Protein AF-A0A7X9ANL0-F1 (afdb_monomer)

pLDDT: mean 94.86, std 3.87, range [72.19, 98.62]

Nearest PDB structures (foldseek):
  5b19-assembly1_A  TM=3.655E-01  e=1.386E-04  Picrophilus oshimae DSM 9789
  2oho-assembly1_A  TM=3.876E-01  e=9.983E-04  Streptococcus pyogenes M1 GAS
  3hfq-assembly2_B  TM=6.663E-01  e=4.334E+00  Lactiplantibacillus plantarum

Foldseek 3Di:
DAQEEEEAEQLCLLFPLQLVVQLQVLCQVQDPRGYHYDYYHLLQVCVLVVVVVSSVVSLVVVLVVCVVVVNHAYEYLALLSQVSCVVRGPHYHYSLLVCVVRPFPQAADLFEEEEQEAQSCLVPVVSVVSLVVLCVSNNYNYDYFPQDRNRGFHLLQHSCSCPVPVVVSLVSNCVNVVGDLGAYEYSHSSNQQSNLQVPGFYDHSSCRRRNDRPRRDHGDFPQSSVVSNVVSVQVCCCPPVVDHDDDDPFAAEDEDPVQVVVCSVQVNYVVLVRVFVVVCVVVVPWDADVVVRWTWTWDDDPQKIKIWTWHDDPSHIYTDDMHMDRDDDD

Radius of gyration: 21.67 Å; Cα contacts (8 Å, |Δi|>4): 583; chains: 1; bounding box: 55×47×57 Å

Solvent-accessible surface area (backbone atoms only — not comparable to full-atom values): 17802 Å² total; per-residue (Å²): 120,33,48,28,27,42,32,54,36,50,56,39,30,24,67,40,33,70,34,48,53,48,50,50,53,49,49,48,76,60,42,86,60,41,60,41,79,51,83,45,74,68,29,60,68,34,53,55,72,66,39,56,67,62,22,50,53,42,44,51,50,55,38,52,53,39,52,72,49,63,61,36,42,32,34,23,58,30,42,52,46,45,62,46,43,55,78,58,47,94,50,71,44,52,45,49,56,51,37,68,75,62,51,72,75,99,52,78,69,61,41,66,29,32,56,46,50,41,65,56,39,42,89,31,65,68,57,59,49,31,50,53,53,53,37,52,71,25,50,33,50,78,41,82,49,99,54,41,61,74,58,27,67,60,45,24,55,70,73,52,28,51,77,79,40,46,72,56,15,48,54,29,33,50,61,70,48,72,85,60,95,52,30,34,33,24,56,29,53,58,51,22,36,50,40,16,68,74,72,41,40,18,25,34,52,59,30,62,68,60,44,84,53,83,10,82,62,65,50,63,53,72,46,54,24,52,50,30,39,50,50,41,51,41,50,50,32,38,75,76,69,70,40,86,69,83,80,77,90,67,83,43,77,42,67,54,68,71,56,51,55,49,29,54,76,67,71,54,40,59,68,60,53,45,55,22,50,53,50,22,64,76,65,67,53,58,49,74,42,84,91,79,60,33,35,40,29,60,39,72,57,88,73,32,25,37,37,43,32,30,34,85,50,89,89,30,33,38,48,80,46,73,54,72,46,82,50,83,88,129

Secondary structure (DSSP, 8-state):
--SEEEE--HHHHHH-HHHHHHHHHHHHHH-TT-EEE-----SHHHHHHT-HHHHHHHHHHHHHHHHHTTSPEEEES-HHHHHHHTTT-S-EEEHHHHHHHH---S-----EEEEE--GGGTT-HHHHHHHHHHHHHTT-EEEPPSS-GGGPPP-S-GGGHHHH-HHHHHHHHHHHHTT-SSEEEES-HHHHHHHHHTT--EEEHHHHHHSS-SS-PPPPPHHHHHHHHHHHHHHHIIIII-PPPPPP-PPEEE--HHHHHHHHHHT--HHHHHHHHHHHHHHT--EEETTTTEEEEEEEETTEEEEEEEEEETTEEEEEEEEEES----

Mean predicted aligned error: 4.15 Å

Structure (mmCIF, N/CA/C/O backbone):
data_AF-A0A7X9ANL0-F1
#
_entry.id   AF-A0A7X9ANL0-F1
#
loop_
_atom_site.group_PDB
_atom_site.id
_atom_site.type_symbol
_atom_site.label_atom_id
_atom_site.label_alt_id
_atom_site.label_comp_id
_atom_site.label_asym_id
_atom_site.label_entity_id
_atom_site.label_seq_id
_atom_site.pdbx_PDB_ins_code
_atom_site.Cartn_x
_atom_site.Cartn_y
_atom_site.Cartn_z
_atom_site.occupancy
_atom_site.B_iso_or_equiv
_atom_site.auth_seq_id
_atom_site.auth_comp_id
_atom_site.auth_asym_id
_atom_site.auth_atom_id
_atom_site.pdbx_PDB_model_num
ATOM 1 N N . LYS A 1 1 ? -15.913 23.177 2.528 1.00 83.12 1 LYS A N 1
ATOM 2 C CA . LYS A 1 1 ? -14.705 22.465 3.007 1.00 83.12 1 LYS A CA 1
ATOM 3 C C . LYS A 1 1 ? -15.170 21.251 3.792 1.00 83.12 1 LYS A C 1
ATOM 5 O O . LYS A 1 1 ? -16.139 21.399 4.526 1.00 83.12 1 LYS A O 1
ATOM 10 N N . SER A 1 2 ? -14.554 20.092 3.580 1.00 94.62 2 SER A N 1
ATOM 11 C CA . SER A 1 2 ? -14.939 18.843 4.248 1.00 94.62 2 SER A CA 1
ATOM 12 C C . SER A 1 2 ? -14.571 18.878 5.730 1.00 94.62 2 SER A C 1
ATOM 14 O O . SER A 1 2 ? -13.545 19.451 6.090 1.00 94.62 2 SER A O 1
ATOM 16 N N . ARG A 1 3 ? -15.390 18.261 6.586 1.00 97.62 3 ARG A N 1
ATOM 17 C CA . ARG A 1 3 ? -15.096 18.089 8.018 1.00 97.62 3 ARG A CA 1
ATOM 18 C C . ARG A 1 3 ? -14.045 17.006 8.258 1.00 97.62 3 ARG A C 1
ATOM 20 O O . ARG A 1 3 ? -13.250 17.121 9.190 1.00 97.62 3 ARG A O 1
ATOM 27 N N . TYR A 1 4 ? -14.043 15.975 7.417 1.00 98.44 4 TYR A N 1
ATOM 28 C CA . TYR A 1 4 ? -13.150 14.826 7.522 1.00 98.44 4 TYR A CA 1
ATOM 29 C C . TYR A 1 4 ? -12.240 14.710 6.300 1.00 98.44 4 TYR A C 1
ATOM 31 O O . TYR A 1 4 ? -12.549 15.223 5.223 1.00 98.44 4 TYR A O 1
ATOM 39 N N . LEU A 1 5 ? -11.125 14.005 6.469 1.00 98.12 5 LEU A N 1
ATOM 40 C CA . LEU A 1 5 ? -10.196 13.621 5.412 1.00 98.12 5 LEU A CA 1
ATOM 41 C C . LEU A 1 5 ? -9.853 12.142 5.562 1.00 98.12 5 LEU A C 1
ATOM 43 O O . LEU A 1 5 ? -9.254 11.753 6.559 1.00 98.12 5 LEU A O 1
ATOM 47 N N . PHE A 1 6 ? -10.181 11.320 4.570 1.00 98.56 6 PHE A N 1
ATOM 48 C CA . PHE A 1 6 ? -9.741 9.932 4.546 1.00 98.56 6 PHE A CA 1
ATOM 49 C C . PHE A 1 6 ? -8.334 9.818 3.954 1.00 98.56 6 PHE A C 1
ATOM 51 O O . PHE A 1 6 ? -8.089 10.192 2.805 1.00 98.56 6 PHE A O 1
ATOM 58 N N . PHE A 1 7 ? -7.419 9.266 4.752 1.00 98.25 7 PHE A N 1
ATOM 59 C CA . PHE A 1 7 ? -6.041 8.971 4.379 1.00 98.25 7 PHE A CA 1
ATOM 60 C C . PHE A 1 7 ? -5.801 7.449 4.462 1.00 98.25 7 PHE A C 1
ATOM 62 O O . PHE A 1 7 ? -5.408 6.924 5.512 1.00 98.25 7 PHE A O 1
ATOM 69 N N . PRO A 1 8 ? -6.021 6.694 3.368 1.00 97.62 8 PRO A N 1
ATOM 70 C CA . PRO A 1 8 ? -5.867 5.233 3.367 1.00 97.62 8 PRO A CA 1
ATOM 71 C C . PRO A 1 8 ? -4.406 4.775 3.520 1.00 97.62 8 PRO A C 1
ATOM 73 O O . PRO A 1 8 ? -4.135 3.636 3.901 1.00 97.62 8 PRO A O 1
ATOM 76 N N . GLY A 1 9 ? -3.450 5.663 3.233 1.00 96.25 9 GLY A N 1
ATOM 77 C CA . GLY A 1 9 ? -2.026 5.352 3.173 1.00 96.25 9 GLY A CA 1
ATOM 78 C C . GLY A 1 9 ? -1.617 4.602 1.901 1.00 96.25 9 GLY A C 1
ATOM 79 O O . GLY A 1 9 ? -2.438 4.086 1.144 1.00 96.25 9 GLY A O 1
ATOM 80 N N . CYS A 1 10 ? -0.307 4.541 1.662 1.00 96.75 10 CYS A N 1
ATOM 81 C CA . CYS A 1 10 ? 0.248 4.056 0.397 1.00 96.75 10 CYS A CA 1
ATOM 82 C C . CYS A 1 10 ? 0.119 2.541 0.179 1.00 96.75 10 CYS A C 1
ATOM 84 O O . CYS A 1 10 ? -0.052 2.112 -0.955 1.00 96.75 10 CYS A O 1
ATOM 86 N N . GLN A 1 11 ? 0.208 1.721 1.234 1.00 96.88 11 GLN A N 1
ATOM 87 C CA . GLN A 1 11 ? 0.199 0.258 1.082 1.00 96.88 11 GLN A CA 1
ATOM 88 C C . GLN A 1 11 ? -1.197 -0.309 0.848 1.00 96.88 11 GLN A C 1
ATOM 90 O O . GLN A 1 11 ? -1.333 -1.243 0.070 1.00 96.88 11 GLN A O 1
ATOM 95 N N . LEU A 1 12 ? -2.231 0.266 1.468 1.00 97.50 12 LEU A N 1
ATOM 96 C CA . LEU A 1 12 ? -3.604 -0.181 1.242 1.00 97.50 12 LEU A CA 1
ATOM 97 C C . LEU A 1 12 ? -4.005 0.031 -0.225 1.00 97.50 12 LEU A C 1
ATOM 99 O O . LEU A 1 12 ? -4.427 -0.918 -0.866 1.00 97.50 12 LEU A O 1
ATOM 103 N N . GLY A 1 13 ? -3.746 1.217 -0.791 1.00 97.31 13 GLY A N 1
ATOM 104 C CA . GLY A 1 13 ? -3.996 1.472 -2.218 1.00 97.31 13 GLY A CA 1
ATOM 105 C C . GLY A 1 13 ? -3.075 0.707 -3.176 1.00 97.31 13 GLY A C 1
ATOM 106 O O . GLY A 1 13 ? -3.397 0.554 -4.345 1.00 97.31 13 GLY A O 1
ATOM 107 N N . ALA A 1 14 ? -1.939 0.199 -2.693 1.00 97.56 14 ALA A N 1
ATOM 108 C CA . ALA A 1 14 ? -1.058 -0.657 -3.483 1.00 97.56 14 ALA A CA 1
ATOM 109 C C . ALA A 1 14 ? -1.541 -2.110 -3.554 1.00 97.56 14 ALA A C 1
ATOM 111 O O . ALA A 1 14 ? -1.252 -2.794 -4.534 1.00 97.56 14 ALA A O 1
ATOM 112 N N . SER A 1 15 ? -2.217 -2.587 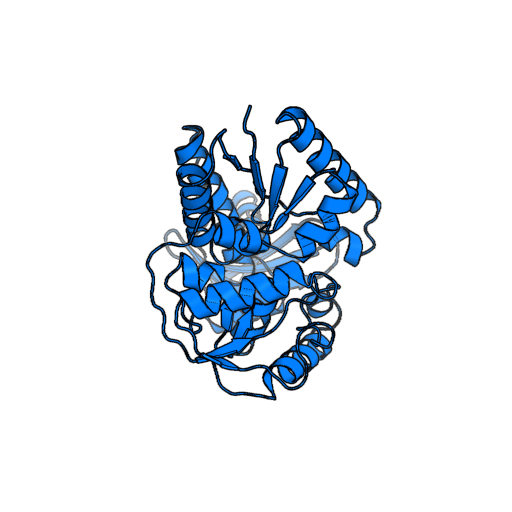-2.507 1.00 97.56 15 SER A N 1
ATOM 113 C CA . SER A 1 15 ? -2.590 -3.997 -2.369 1.00 97.56 15 SER A CA 1
ATOM 114 C C . SER A 1 15 ? -4.071 -4.272 -2.584 1.00 97.56 15 SER A C 1
ATOM 116 O O . SER A 1 15 ? -4.402 -5.348 -3.058 1.00 97.56 15 SER A O 1
ATOM 118 N N . ALA A 1 16 ? -4.942 -3.319 -2.259 1.00 97.38 16 ALA A N 1
ATOM 119 C CA . ALA A 1 16 ? -6.391 -3.460 -2.358 1.00 97.38 16 ALA A CA 1
ATOM 120 C C . ALA A 1 16 ? -7.038 -2.103 -2.717 1.00 97.38 16 ALA A C 1
ATOM 122 O O . ALA A 1 16 ? -7.651 -1.463 -1.855 1.00 97.38 16 ALA A O 1
ATOM 123 N N . PRO A 1 17 ? -6.839 -1.600 -3.953 1.00 97.38 17 PRO A N 1
ATOM 124 C CA . PRO A 1 17 ? -7.368 -0.303 -4.378 1.00 97.38 17 PRO A CA 1
ATOM 125 C C . PRO A 1 17 ? -8.903 -0.241 -4.322 1.00 97.38 17 PRO A C 1
ATOM 127 O O . PRO A 1 17 ? -9.445 0.744 -3.832 1.00 97.38 17 PRO A O 1
ATOM 130 N N . ASP A 1 18 ? -9.606 -1.313 -4.693 1.00 97.12 18 ASP A N 1
ATOM 131 C CA . ASP A 1 18 ? -11.072 -1.385 -4.616 1.00 97.12 18 ASP A CA 1
ATOM 132 C C . ASP A 1 18 ? -11.585 -1.273 -3.166 1.00 97.12 18 ASP A C 1
ATOM 134 O O . ASP A 1 18 ? -12.607 -0.646 -2.889 1.00 97.12 18 ASP A O 1
ATOM 138 N N . VAL A 1 19 ? -10.853 -1.847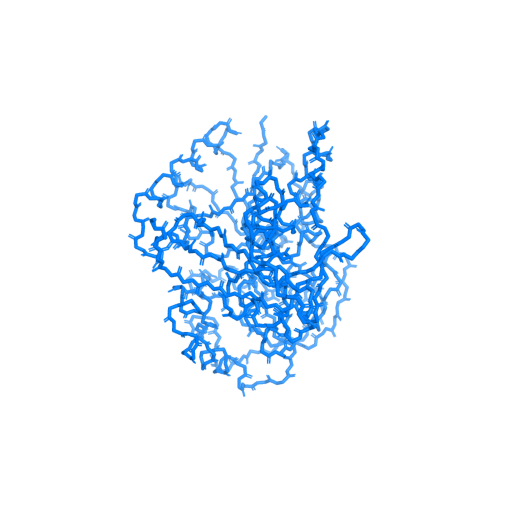 -2.205 1.00 98.12 19 VAL A N 1
ATOM 139 C CA . VAL A 1 19 ? -11.169 -1.741 -0.775 1.00 98.12 19 VAL A CA 1
ATOM 140 C C . VAL A 1 19 ? -11.011 -0.299 -0.291 1.00 98.12 19 VAL A C 1
ATOM 142 O O . VAL A 1 19 ? -11.783 0.133 0.567 1.00 98.12 19 VAL A O 1
ATOM 145 N N . VAL A 1 20 ? -10.057 0.468 -0.836 1.00 98.50 20 VAL A N 1
ATOM 146 C CA . VAL A 1 20 ? -9.930 1.906 -0.537 1.00 98.50 20 VAL A CA 1
ATOM 147 C C . VAL A 1 20 ? -11.171 2.661 -0.995 1.00 98.50 20 VAL A C 1
ATOM 149 O O . VAL A 1 20 ? -11.734 3.405 -0.193 1.00 98.50 20 VAL A O 1
ATOM 152 N N . GLU A 1 21 ? -11.599 2.450 -2.239 1.00 98.31 21 GLU A N 1
ATOM 153 C CA . GLU A 1 21 ? -12.775 3.106 -2.824 1.00 98.31 21 GLU A CA 1
ATOM 154 C C . GLU A 1 21 ? -14.033 2.802 -2.004 1.00 98.31 21 GLU A C 1
ATOM 156 O O . GLU A 1 21 ? -14.703 3.713 -1.524 1.00 98.31 21 GLU A O 1
ATOM 161 N N . LYS A 1 22 ? -14.292 1.522 -1.712 1.00 98.12 22 LYS A N 1
ATOM 162 C CA . LYS A 1 22 ? -15.453 1.102 -0.907 1.00 98.12 22 LYS A CA 1
ATOM 163 C C . LYS A 1 22 ? -15.418 1.643 0.523 1.00 98.12 22 LYS A C 1
ATOM 165 O O . LYS A 1 22 ? -16.462 1.986 1.077 1.00 98.12 22 LYS A O 1
ATOM 170 N N . THR A 1 23 ? -14.230 1.729 1.126 1.00 98.44 23 THR A N 1
ATOM 171 C CA . THR A 1 23 ? -14.073 2.334 2.458 1.00 98.44 23 THR A CA 1
ATOM 172 C C . THR A 1 23 ? -14.395 3.827 2.404 1.00 98.44 23 THR A C 1
ATOM 174 O O . THR A 1 23 ? -15.119 4.325 3.263 1.00 98.44 23 THR A O 1
ATOM 177 N N . TYR A 1 24 ? -13.887 4.543 1.397 1.00 98.44 24 TYR A N 1
ATOM 178 C CA . TYR A 1 24 ? -14.168 5.965 1.206 1.00 98.44 24 TYR A CA 1
ATOM 179 C C . TYR A 1 24 ? -15.666 6.223 1.000 1.00 98.44 24 TYR A C 1
ATOM 181 O O . TYR A 1 24 ? -16.246 7.048 1.704 1.00 98.44 24 TYR A O 1
ATOM 189 N N . ASP A 1 25 ? -16.305 5.450 0.125 1.00 97.94 25 ASP A N 1
ATOM 190 C CA . ASP A 1 25 ? -17.746 5.479 -0.123 1.00 97.94 25 ASP A CA 1
ATOM 191 C C . ASP A 1 25 ? -18.570 5.311 1.157 1.00 97.94 25 ASP A C 1
ATOM 193 O O . ASP A 1 25 ? -19.524 6.054 1.401 1.00 97.94 25 ASP A O 1
ATOM 197 N N . HIS A 1 26 ? -18.201 4.336 1.993 1.00 98.38 26 HIS A N 1
ATOM 198 C CA . HIS A 1 26 ? -18.869 4.100 3.271 1.00 98.38 26 HIS A CA 1
ATOM 199 C C . HIS A 1 26 ? -18.736 5.299 4.208 1.00 98.38 26 HIS A C 1
ATOM 201 O O . HIS A 1 26 ? -19.726 5.730 4.800 1.00 98.38 26 HIS A O 1
ATOM 207 N N . LEU A 1 27 ? -17.535 5.874 4.315 1.00 98.50 27 LEU A N 1
ATOM 208 C CA . LEU A 1 27 ? -17.300 7.062 5.137 1.00 98.50 27 LEU A CA 1
ATOM 209 C C . LEU A 1 27 ? -18.113 8.261 4.630 1.00 98.50 27 LEU A C 1
ATOM 211 O O . LEU A 1 27 ? -18.733 8.944 5.437 1.00 98.50 27 LEU A O 1
ATOM 215 N N . CYS A 1 28 ? -18.174 8.483 3.315 1.00 97.88 28 CYS A N 1
ATOM 216 C CA . CYS A 1 28 ? -18.976 9.549 2.708 1.00 97.88 28 CYS A CA 1
ATOM 217 C C . CYS A 1 28 ? -20.474 9.407 2.992 1.00 97.88 28 CYS A C 1
ATOM 219 O O . CYS A 1 28 ? -21.142 10.408 3.235 1.00 97.88 28 CYS A O 1
ATOM 221 N N . ARG A 1 29 ? -21.009 8.180 2.972 1.00 97.50 29 ARG A N 1
ATOM 222 C CA . ARG A 1 29 ? -22.429 7.921 3.268 1.00 97.50 29 ARG A CA 1
ATOM 223 C C . ARG A 1 29 ? -22.761 8.032 4.754 1.00 97.50 29 ARG A C 1
ATOM 225 O O . ARG A 1 29 ? -23.906 8.311 5.088 1.00 97.50 29 ARG A O 1
ATOM 232 N N . SER A 1 30 ? -21.783 7.786 5.624 1.00 97.50 30 SER A N 1
ATOM 233 C CA . SER A 1 30 ? -22.023 7.632 7.062 1.00 97.50 30 SER A CA 1
ATOM 234 C C . SER A 1 30 ? -21.611 8.839 7.908 1.00 97.50 30 SER A C 1
ATOM 236 O O . SER A 1 30 ? -21.938 8.882 9.091 1.00 97.50 30 SER A O 1
ATOM 238 N N . LEU A 1 31 ? -20.869 9.800 7.345 1.00 97.88 31 LEU A N 1
ATOM 239 C CA . LEU A 1 31 ? -20.367 10.970 8.068 1.00 97.88 31 LEU A CA 1
ATOM 240 C C . LEU A 1 31 ? -20.940 12.278 7.519 1.00 97.88 31 LEU A C 1
ATOM 242 O O . LEU A 1 31 ? -20.754 12.627 6.352 1.00 97.88 31 LEU A O 1
ATOM 246 N N . ASP A 1 32 ? -21.530 13.069 8.413 1.00 96.19 32 ASP A N 1
ATOM 247 C CA . ASP A 1 32 ? -22.011 14.411 8.096 1.00 96.19 32 ASP A CA 1
ATOM 248 C C . ASP A 1 32 ? -20.865 15.424 7.944 1.00 96.19 32 ASP A C 1
ATOM 250 O O . ASP A 1 32 ? -19.883 15.425 8.689 1.00 96.19 32 ASP A O 1
ATOM 254 N N . GLY A 1 33 ? -21.021 16.371 7.016 1.00 94.75 33 GLY A N 1
ATOM 255 C CA . GLY A 1 33 ? -20.041 17.440 6.779 1.00 94.75 33 GLY A CA 1
ATOM 256 C C . GLY A 1 33 ? -18.961 17.101 5.746 1.00 94.75 33 GLY A C 1
ATOM 257 O O . GLY A 1 33 ? -18.046 17.901 5.542 1.00 94.75 33 GLY A O 1
ATOM 258 N N . GLY A 1 34 ? -19.084 15.958 5.066 1.00 96.56 34 GLY A N 1
ATOM 259 C CA . GLY A 1 34 ? -18.267 15.576 3.916 1.00 96.56 34 GLY A CA 1
ATOM 260 C C . GLY A 1 34 ? -16.878 15.043 4.274 1.00 96.56 34 GLY A C 1
ATOM 261 O O . GLY A 1 34 ? -16.288 15.387 5.305 1.00 96.56 34 GLY A O 1
ATOM 262 N N . VAL A 1 35 ? -16.341 14.217 3.375 1.00 98.00 35 VAL A N 1
ATOM 263 C CA . VAL A 1 35 ? -15.054 13.532 3.532 1.00 98.00 35 VAL A CA 1
ATOM 264 C C . VAL A 1 35 ? -14.177 13.849 2.323 1.00 98.00 35 VAL A C 1
ATOM 266 O O . VAL A 1 35 ? -14.483 13.474 1.196 1.00 98.00 35 VAL A O 1
ATOM 269 N N . ALA A 1 36 ? -13.085 14.578 2.537 1.00 97.19 36 ALA A N 1
ATOM 270 C CA . ALA A 1 36 ? -12.043 14.748 1.530 1.00 97.19 36 ALA A CA 1
ATOM 271 C C . ALA A 1 36 ? -11.223 13.453 1.385 1.00 97.19 36 ALA A C 1
ATOM 273 O O . ALA A 1 36 ? -11.213 12.616 2.289 1.00 97.19 36 ALA A O 1
ATOM 274 N N . PHE A 1 37 ? -10.502 13.303 0.277 1.00 97.31 37 PHE A N 1
ATOM 275 C CA . PHE A 1 37 ? -9.627 12.159 0.028 1.00 97.31 37 PHE A CA 1
ATOM 276 C C . PHE A 1 37 ? -8.187 12.621 -0.199 1.00 97.31 37 PHE A C 1
ATOM 278 O O . PHE A 1 37 ? -7.947 13.554 -0.960 1.00 97.31 37 PHE A O 1
ATOM 285 N N . MET A 1 38 ? -7.223 11.961 0.447 1.00 95.94 38 MET A N 1
ATOM 286 C CA . MET A 1 38 ? -5.796 12.186 0.206 1.00 95.94 38 MET A CA 1
ATOM 287 C C . MET A 1 38 ? -5.044 10.861 0.257 1.00 95.94 38 MET A C 1
ATOM 289 O O . MET A 1 38 ? -4.933 10.224 1.305 1.00 95.94 38 MET A O 1
ATOM 293 N N . HIS A 1 39 ? -4.486 10.457 -0.882 1.00 94.94 39 HIS A N 1
ATOM 294 C CA . HIS A 1 39 ? -3.685 9.246 -1.002 1.00 94.94 39 HIS A CA 1
ATOM 295 C C . HIS A 1 39 ? -2.196 9.584 -1.097 1.00 94.94 39 HIS A C 1
ATOM 297 O O . HIS A 1 39 ? -1.770 10.308 -1.992 1.00 94.94 39 HIS A O 1
ATOM 303 N N . GLY A 1 40 ? -1.386 9.031 -0.192 1.00 93.69 40 GLY A N 1
ATOM 304 C CA . GLY A 1 40 ? 0.053 9.274 -0.193 1.00 93.69 40 GLY A CA 1
ATOM 305 C C . GLY A 1 40 ? 0.829 8.460 0.840 1.00 93.69 40 GLY A C 1
ATOM 306 O O . GLY A 1 40 ? 0.277 7.671 1.614 1.00 93.69 40 GLY A O 1
ATOM 307 N N . CYS A 1 41 ? 2.149 8.646 0.844 1.00 95.25 41 CYS A N 1
ATOM 308 C CA . CYS A 1 41 ? 3.030 8.121 1.883 1.00 95.25 41 CYS A CA 1
ATOM 309 C C . CYS A 1 41 ? 3.078 9.100 3.063 1.00 95.25 41 CYS A C 1
ATOM 311 O O . CYS A 1 41 ? 3.300 10.286 2.865 1.00 95.25 41 CYS A O 1
ATOM 313 N N . CYS A 1 42 ? 2.967 8.608 4.300 1.00 95.81 42 CYS A N 1
ATOM 314 C CA . CYS A 1 42 ? 3.115 9.431 5.511 1.00 95.81 42 CYS A CA 1
ATOM 315 C C . CYS A 1 42 ? 4.585 9.744 5.876 1.00 95.81 42 CYS A C 1
ATOM 317 O O . CYS A 1 42 ? 4.883 10.071 7.024 1.00 95.81 42 CYS A O 1
ATOM 319 N N . GLY A 1 43 ? 5.524 9.527 4.949 1.00 96.00 43 GLY A N 1
ATOM 320 C CA . GLY A 1 43 ? 6.962 9.751 5.139 1.00 96.00 43 GLY A CA 1
ATOM 321 C C . GLY A 1 43 ? 7.694 8.705 5.990 1.00 96.00 43 GLY A C 1
ATOM 322 O O . GLY A 1 43 ? 8.914 8.766 6.115 1.00 96.00 43 GLY A O 1
ATOM 323 N N . ILE A 1 44 ? 7.000 7.707 6.554 1.00 95.38 44 ILE A N 1
ATOM 324 C CA . ILE A 1 44 ? 7.633 6.749 7.477 1.00 95.38 44 ILE A CA 1
ATOM 325 C C . ILE A 1 44 ? 8.797 5.966 6.849 1.00 95.38 44 ILE A C 1
ATOM 327 O O . ILE A 1 44 ? 9.760 5.647 7.541 1.00 95.38 44 ILE A O 1
ATOM 331 N N . MET A 1 45 ? 8.735 5.691 5.542 1.00 94.88 45 MET A N 1
ATOM 332 C CA . MET A 1 45 ? 9.807 4.984 4.836 1.00 94.88 45 MET A CA 1
ATOM 333 C C . MET A 1 45 ? 11.102 5.798 4.811 1.00 94.88 45 MET A C 1
ATOM 335 O O . MET A 1 45 ? 12.150 5.252 5.134 1.00 94.88 45 MET A O 1
ATOM 339 N N . ALA A 1 46 ? 11.017 7.101 4.519 1.00 95.88 46 ALA A N 1
ATOM 340 C CA . ALA A 1 46 ? 12.163 8.011 4.554 1.00 95.88 46 ALA A CA 1
ATOM 341 C C . ALA A 1 46 ? 12.763 8.081 5.966 1.00 95.88 46 ALA A C 1
ATOM 343 O O . ALA A 1 46 ? 13.963 7.892 6.147 1.00 95.88 46 ALA A O 1
ATOM 344 N N . LYS A 1 47 ? 11.906 8.198 6.993 1.00 95.31 47 LYS A N 1
ATOM 345 C CA . LYS A 1 47 ? 12.343 8.172 8.396 1.00 95.31 47 LYS A CA 1
ATOM 346 C C . LYS A 1 47 ? 13.109 6.894 8.751 1.00 95.31 47 LYS A C 1
ATOM 348 O O . LYS A 1 47 ? 14.123 6.965 9.435 1.00 95.31 47 LYS A O 1
ATOM 353 N N . TRP A 1 48 ? 12.626 5.725 8.327 1.00 95.31 48 TRP A N 1
ATOM 354 C CA . TRP A 1 48 ? 13.319 4.457 8.579 1.00 95.31 48 TRP A CA 1
ATOM 355 C C . TRP A 1 48 ? 14.617 4.309 7.785 1.00 95.31 48 TRP A C 1
ATOM 357 O O . TRP A 1 48 ? 15.525 3.636 8.263 1.00 95.31 48 TRP A O 1
ATOM 367 N N . ALA A 1 49 ? 14.710 4.929 6.609 1.00 95.19 49 ALA A N 1
ATOM 368 C CA . ALA A 1 49 ? 15.928 4.956 5.803 1.00 95.19 49 ALA A CA 1
ATOM 369 C C . ALA A 1 49 ? 16.997 5.918 6.353 1.00 95.19 49 ALA A C 1
ATOM 371 O O . ALA A 1 49 ? 18.145 5.842 5.932 1.00 95.19 49 ALA A O 1
ATOM 372 N N . GLY A 1 50 ? 16.639 6.799 7.294 1.00 95.69 50 GLY A N 1
ATOM 373 C CA . GLY A 1 50 ? 17.519 7.873 7.758 1.00 95.69 50 GLY A CA 1
ATOM 374 C C . GLY A 1 50 ? 17.544 9.090 6.828 1.00 95.69 50 GLY A C 1
ATOM 375 O O . GLY A 1 50 ? 18.345 9.991 7.043 1.00 95.69 50 GLY A O 1
ATOM 376 N N . GLU A 1 51 ? 16.647 9.141 5.841 1.00 95.88 51 GLU A N 1
ATOM 377 C CA . GLU A 1 51 ? 16.483 10.255 4.901 1.00 95.88 51 GLU A CA 1
ATOM 378 C C . GLU A 1 51 ? 15.682 11.377 5.578 1.00 95.88 51 GLU A C 1
ATOM 380 O O . GLU A 1 51 ? 14.470 11.520 5.374 1.00 95.88 51 GLU A O 1
ATOM 385 N N . THR A 1 52 ? 16.336 12.120 6.476 1.00 94.75 52 THR A N 1
ATOM 386 C CA . THR A 1 52 ? 15.692 13.154 7.302 1.00 94.75 52 THR A CA 1
ATOM 387 C C . THR A 1 52 ? 15.099 14.277 6.468 1.00 94.75 52 THR A C 1
ATOM 389 O O . THR A 1 52 ? 13.961 14.661 6.721 1.00 94.75 52 THR A O 1
ATOM 392 N N . ASP A 1 53 ? 15.818 14.730 5.442 1.00 97.38 53 ASP A N 1
ATOM 393 C CA . ASP A 1 53 ? 15.401 15.857 4.604 1.00 97.38 53 ASP A CA 1
ATOM 394 C C . ASP A 1 53 ? 14.127 15.499 3.832 1.00 97.38 53 ASP A C 1
ATOM 396 O O . ASP A 1 53 ? 13.109 16.180 3.946 1.00 97.38 53 ASP A O 1
ATOM 400 N N . LEU A 1 54 ? 14.117 14.332 3.178 1.00 96.56 54 LEU A N 1
ATOM 401 C CA . LEU A 1 54 ? 12.933 13.812 2.493 1.00 96.56 54 LEU A CA 1
ATOM 402 C C . LEU A 1 54 ? 11.755 13.588 3.457 1.00 96.56 54 LEU A C 1
ATOM 404 O O . LEU A 1 54 ? 10.589 13.792 3.098 1.00 96.56 54 LEU A O 1
ATOM 408 N N . PHE A 1 55 ? 12.027 13.145 4.689 1.00 96.25 55 PHE A N 1
ATOM 409 C CA . PHE A 1 55 ? 10.985 12.988 5.701 1.00 96.25 55 PHE A CA 1
ATOM 410 C C . PHE A 1 55 ? 10.382 14.338 6.114 1.00 96.25 55 PHE A C 1
ATOM 412 O O . PHE A 1 55 ? 9.158 14.444 6.234 1.00 96.25 55 PHE A O 1
ATOM 419 N N . ASP A 1 56 ? 11.209 15.363 6.307 1.00 95.88 56 ASP A N 1
ATOM 420 C CA . ASP A 1 56 ? 10.770 16.708 6.674 1.00 95.88 56 ASP A CA 1
ATOM 421 C C . ASP A 1 56 ? 10.010 17.398 5.535 1.00 95.88 56 ASP A C 1
ATOM 423 O O . ASP A 1 56 ? 8.921 17.928 5.776 1.00 95.88 56 ASP A O 1
ATOM 427 N N . GLU A 1 57 ? 10.489 17.284 4.295 1.00 97.00 57 GLU A N 1
ATOM 428 C CA . GLU A 1 57 ? 9.782 17.730 3.088 1.00 97.00 57 GLU A CA 1
ATOM 429 C C . GLU A 1 57 ? 8.400 17.076 2.973 1.00 97.00 57 GLU A C 1
ATOM 431 O O . GLU A 1 57 ? 7.390 17.755 2.771 1.00 97.00 57 GLU A O 1
ATOM 436 N N . THR A 1 58 ? 8.325 15.757 3.182 1.00 96.62 58 THR A N 1
ATOM 437 C CA . THR A 1 58 ? 7.054 15.021 3.129 1.00 96.62 58 THR A CA 1
ATOM 438 C C . THR A 1 58 ? 6.076 15.514 4.198 1.00 96.62 58 THR A C 1
ATOM 440 O O . THR A 1 58 ? 4.893 15.699 3.912 1.00 96.62 58 THR A O 1
ATOM 443 N N . LYS A 1 59 ? 6.540 15.749 5.434 1.00 96.19 59 LYS A N 1
ATOM 444 C CA . LYS A 1 59 ? 5.685 16.294 6.503 1.00 96.19 59 LYS A CA 1
ATOM 445 C C . LYS A 1 59 ? 5.188 17.697 6.164 1.00 96.19 59 LYS A C 1
ATOM 447 O O . LYS A 1 59 ? 4.015 17.981 6.395 1.00 96.19 59 LYS A O 1
ATOM 452 N N . ALA A 1 60 ? 6.059 18.558 5.639 1.00 96.69 60 ALA A N 1
ATOM 453 C CA . ALA A 1 60 ? 5.703 19.923 5.266 1.00 96.69 60 ALA A CA 1
ATOM 454 C C . ALA A 1 60 ? 4.633 19.938 4.166 1.00 96.69 60 ALA A C 1
ATOM 456 O O . ALA A 1 60 ? 3.627 20.630 4.308 1.00 96.69 60 ALA A O 1
ATOM 457 N N . MET A 1 61 ? 4.803 19.108 3.132 1.00 96.88 61 MET A N 1
ATOM 458 C CA . MET A 1 61 ? 3.817 18.940 2.063 1.00 96.88 61 MET A CA 1
ATOM 459 C C . MET A 1 61 ? 2.466 18.465 2.613 1.00 96.88 61 MET A C 1
ATOM 461 O O . MET A 1 61 ? 1.455 19.128 2.397 1.00 96.88 61 MET A O 1
ATOM 465 N N . LEU A 1 62 ? 2.441 17.390 3.410 1.00 96.81 62 LEU A N 1
ATOM 466 C CA . LEU A 1 62 ? 1.194 16.865 3.985 1.00 96.81 62 LEU A CA 1
ATOM 467 C C . LEU A 1 62 ? 0.487 17.888 4.885 1.00 96.81 62 LEU A C 1
ATOM 469 O O . LEU A 1 62 ? -0.740 17.988 4.857 1.00 96.81 62 LEU A O 1
ATOM 473 N N . LYS A 1 63 ? 1.252 18.662 5.666 1.00 96.81 63 LYS A N 1
ATOM 474 C CA . LYS A 1 63 ? 0.703 19.734 6.501 1.00 96.81 63 LYS A CA 1
ATOM 475 C C . LYS A 1 63 ? 0.065 20.829 5.649 1.00 96.81 63 LYS A C 1
ATOM 477 O O . LYS A 1 63 ? -1.060 21.225 5.934 1.00 96.81 63 LYS A O 1
ATOM 482 N N . ASN A 1 64 ? 0.755 21.287 4.606 1.00 97.12 64 ASN A N 1
ATOM 483 C CA . ASN A 1 64 ? 0.260 22.336 3.718 1.00 97.12 64 ASN A CA 1
ATOM 484 C C . ASN A 1 64 ? -1.042 21.925 3.007 1.00 97.12 64 ASN A C 1
ATOM 486 O O . ASN A 1 64 ? -2.001 22.699 2.959 1.00 97.12 64 ASN A O 1
ATOM 490 N N . GLU A 1 65 ? -1.111 20.687 2.512 1.00 95.81 65 GLU A N 1
ATOM 491 C CA . GLU A 1 65 ? -2.328 20.157 1.888 1.00 95.81 65 GLU A CA 1
ATOM 492 C C . GLU A 1 65 ? -3.488 20.068 2.891 1.00 95.81 65 GLU A C 1
ATOM 494 O O . GLU A 1 65 ? -4.609 20.501 2.614 1.00 95.81 65 GLU A O 1
ATOM 499 N N . TRP A 1 66 ? -3.221 19.579 4.106 1.00 96.44 66 TRP A N 1
ATOM 500 C CA . TRP A 1 66 ? -4.215 19.532 5.181 1.00 96.44 66 TRP A CA 1
ATOM 501 C C . TRP A 1 66 ? -4.746 20.925 5.563 1.00 96.44 66 TRP A C 1
ATOM 503 O O . TRP A 1 66 ? -5.955 21.109 5.738 1.00 96.44 66 TRP A O 1
ATOM 513 N N . GLU A 1 67 ? -3.874 21.933 5.649 1.00 96.38 67 GLU A N 1
ATOM 514 C CA . GLU A 1 67 ? -4.267 23.319 5.930 1.00 96.38 67 GLU A CA 1
ATOM 515 C C . GLU A 1 67 ? -5.109 23.921 4.799 1.00 96.38 67 GLU A C 1
ATOM 517 O O . GLU A 1 67 ? -6.140 24.551 5.064 1.00 96.38 67 GLU A O 1
ATOM 522 N N . THR A 1 68 ? -4.739 23.657 3.544 1.00 95.94 68 THR A N 1
ATOM 523 C CA . THR A 1 68 ? -5.491 24.089 2.356 1.00 95.94 68 THR A CA 1
ATOM 524 C C . THR A 1 68 ? -6.923 23.543 2.379 1.00 95.94 68 THR A C 1
ATOM 526 O O . THR A 1 68 ? -7.896 24.295 2.209 1.00 95.94 68 THR A O 1
ATOM 529 N N . LEU A 1 69 ? -7.075 22.265 2.743 1.00 94.88 69 LEU A N 1
ATOM 530 C CA . LEU A 1 69 ? -8.370 21.600 2.924 1.00 94.88 69 LEU A CA 1
ATOM 531 C C . LEU A 1 69 ? -9.193 22.136 4.109 1.00 94.88 69 LEU A C 1
ATOM 533 O O . LEU A 1 69 ? -10.370 21.801 4.239 1.00 94.88 69 LEU A O 1
ATOM 537 N N . GLY A 1 70 ? -8.634 23.032 4.929 1.00 95.94 70 GLY A N 1
ATOM 538 C CA . GLY A 1 70 ? -9.314 23.650 6.068 1.00 95.94 70 GLY A CA 1
ATOM 539 C C . GLY A 1 70 ? -9.180 22.876 7.369 1.00 95.94 70 GLY A C 1
ATOM 540 O O . GLY A 1 70 ? -10.068 22.985 8.208 1.00 95.94 70 GLY A O 1
ATOM 541 N N . ARG A 1 71 ? -8.083 22.129 7.531 1.00 96.62 71 ARG A N 1
ATOM 542 C CA . ARG A 1 71 ? -7.758 21.364 8.740 1.00 96.62 71 ARG A CA 1
ATOM 543 C C . ARG A 1 71 ? -8.837 20.339 9.148 1.00 96.62 71 ARG A C 1
ATOM 545 O O . ARG A 1 71 ? -9.269 20.341 10.300 1.00 96.62 71 ARG A O 1
ATOM 552 N N . PRO A 1 72 ? -9.297 19.470 8.226 1.00 97.56 72 PRO A N 1
ATOM 553 C CA . PRO A 1 72 ? -10.258 18.418 8.553 1.00 97.56 72 PRO A CA 1
ATOM 554 C C . PRO A 1 72 ? -9.685 17.395 9.545 1.00 97.56 72 PRO A C 1
ATOM 556 O O . PRO A 1 72 ? -8.471 17.202 9.622 1.00 97.56 72 PRO A O 1
ATOM 559 N N . ILE A 1 73 ? -10.562 16.668 10.236 1.00 98.06 73 ILE A N 1
ATOM 560 C CA . ILE A 1 73 ? -10.178 15.511 11.058 1.00 98.06 73 ILE A CA 1
ATOM 561 C C . ILE A 1 73 ? -9.675 14.402 10.130 1.00 98.06 73 ILE A C 1
ATOM 563 O O . ILE A 1 73 ? -10.409 13.966 9.237 1.00 98.06 73 ILE A O 1
ATOM 567 N N . ILE A 1 74 ? -8.444 13.926 10.328 1.00 98.25 74 ILE A N 1
ATOM 568 C CA . ILE A 1 74 ? -7.882 12.874 9.475 1.00 98.25 74 ILE A CA 1
ATOM 569 C C . ILE A 1 74 ? -8.319 11.499 9.982 1.00 98.25 74 ILE A C 1
ATOM 571 O O . ILE A 1 74 ? -8.067 11.143 11.128 1.00 98.25 74 ILE A O 1
ATOM 575 N N . ILE A 1 75 ? -8.909 10.694 9.102 1.00 98.62 75 ILE A N 1
ATOM 576 C CA . ILE A 1 75 ? -9.255 9.290 9.331 1.00 98.62 75 ILE A CA 1
ATOM 577 C C . ILE A 1 75 ? -8.223 8.421 8.612 1.00 98.62 75 ILE A C 1
ATOM 579 O O . ILE A 1 75 ? -8.129 8.452 7.384 1.00 98.62 75 ILE A O 1
ATOM 583 N N . VAL A 1 76 ? -7.451 7.630 9.358 1.00 98.25 76 VAL A N 1
ATOM 584 C CA . VAL A 1 76 ? -6.388 6.777 8.802 1.00 98.25 76 VAL A CA 1
ATOM 585 C C . VAL A 1 76 ? -6.731 5.292 8.860 1.00 98.25 76 VAL A C 1
ATOM 587 O O . VAL A 1 76 ? -7.205 4.786 9.874 1.00 98.25 76 VAL A O 1
ATOM 590 N N . ALA A 1 77 ? -6.386 4.555 7.804 1.00 97.25 77 ALA A N 1
ATOM 591 C CA . ALA A 1 77 ? -6.521 3.092 7.763 1.00 97.25 77 ALA A CA 1
ATOM 592 C C . ALA A 1 77 ? -5.272 2.327 8.250 1.00 97.25 77 ALA A C 1
ATOM 594 O O . ALA A 1 77 ? -5.254 1.100 8.266 1.00 97.25 77 ALA A O 1
ATOM 595 N N . CYS A 1 78 ? -4.202 3.032 8.632 1.00 96.75 78 CYS A N 1
ATOM 596 C CA . CYS A 1 78 ? -2.921 2.434 9.009 1.00 96.75 78 CYS A CA 1
ATOM 597 C C . CYS A 1 78 ? -2.408 3.018 10.330 1.00 96.75 78 CYS A C 1
ATOM 599 O O . CYS A 1 78 ? -2.166 4.222 10.441 1.00 96.75 78 CYS A O 1
ATOM 601 N N . SER A 1 79 ? -2.150 2.158 11.319 1.00 94.75 79 SER A N 1
ATOM 602 C CA . SER A 1 79 ? -1.676 2.570 12.651 1.00 94.75 79 SER A CA 1
ATOM 603 C C . SER A 1 79 ? -0.317 3.276 12.624 1.00 94.75 79 SER A C 1
ATOM 605 O O . SER A 1 79 ? -0.058 4.169 13.430 1.00 94.75 79 SER A O 1
ATOM 607 N N . THR A 1 80 ? 0.553 2.924 11.674 1.00 95.00 80 THR A N 1
ATOM 608 C CA . THR A 1 80 ? 1.824 3.634 11.469 1.00 95.00 80 THR A CA 1
ATOM 609 C C . THR A 1 80 ? 1.592 5.025 10.877 1.00 95.00 80 THR A C 1
ATOM 611 O O . THR A 1 80 ? 2.237 5.976 11.312 1.00 95.00 80 THR A O 1
ATOM 614 N N . CYS A 1 81 ? 0.636 5.177 9.952 1.00 96.69 81 CYS A N 1
ATOM 615 C CA . CYS A 1 81 ? 0.235 6.494 9.456 1.00 96.69 81 CYS A CA 1
ATOM 616 C C . CYS A 1 81 ? -0.349 7.354 10.583 1.00 96.69 81 CYS A C 1
ATOM 618 O O . CYS A 1 81 ? 0.011 8.523 10.654 1.00 96.69 81 CYS A O 1
ATOM 620 N N . ARG A 1 82 ? -1.137 6.774 11.509 1.00 95.38 82 ARG A N 1
ATOM 621 C CA . ARG A 1 82 ? -1.625 7.472 12.718 1.00 95.38 82 ARG A CA 1
ATOM 622 C C . ARG A 1 82 ? -0.470 8.095 13.499 1.00 95.38 82 ARG A C 1
ATOM 624 O O . ARG A 1 82 ? -0.475 9.294 13.745 1.00 95.38 82 ARG A O 1
ATOM 631 N N . LYS A 1 83 ? 0.557 7.298 13.826 1.00 92.88 83 LYS A N 1
ATOM 632 C CA . LYS A 1 83 ? 1.749 7.769 14.556 1.00 92.88 83 LYS A CA 1
ATOM 633 C C . LYS A 1 83 ? 2.527 8.839 13.784 1.00 92.88 83 LYS A C 1
ATOM 635 O O . LYS A 1 83 ? 2.966 9.816 14.380 1.00 92.88 83 LYS A O 1
ATOM 640 N N . SER A 1 84 ? 2.725 8.665 12.477 1.00 93.75 84 SER A N 1
ATOM 641 C CA . SER A 1 84 ? 3.440 9.653 11.659 1.00 93.75 84 SER A CA 1
ATOM 642 C C . SER A 1 84 ? 2.691 10.982 11.576 1.00 93.75 84 SER A C 1
ATOM 644 O O . SER A 1 84 ? 3.298 12.022 11.804 1.00 93.75 84 SER A O 1
ATOM 646 N N . LEU A 1 85 ? 1.389 10.944 11.282 1.00 95.00 85 LEU A N 1
ATOM 647 C CA . LEU A 1 85 ? 0.570 12.134 11.050 1.00 95.00 85 LEU A CA 1
ATOM 648 C C . LEU A 1 85 ? 0.207 12.873 12.339 1.00 95.00 85 LEU A C 1
ATOM 650 O O . LEU A 1 85 ? 0.093 14.089 12.300 1.00 95.00 85 LEU A O 1
ATOM 654 N N . ALA A 1 86 ? 0.130 12.190 13.484 1.00 92.00 86 ALA A N 1
ATOM 655 C CA . ALA A 1 86 ? -0.063 12.845 14.783 1.00 92.00 86 ALA A CA 1
ATOM 656 C C . ALA A 1 86 ? 1.083 13.808 15.164 1.00 92.00 86 ALA A C 1
ATOM 658 O O . ALA A 1 86 ? 0.927 14.627 16.058 1.00 92.00 86 ALA A O 1
ATOM 659 N N . ASN A 1 87 ? 2.242 13.725 14.494 1.00 86.44 87 ASN A N 1
ATOM 660 C CA . ASN A 1 87 ? 3.337 14.696 14.644 1.00 86.44 87 ASN A CA 1
ATOM 661 C C . ASN A 1 87 ? 3.268 15.850 13.623 1.00 86.44 87 ASN A C 1
ATOM 663 O O . ASN A 1 87 ? 4.183 16.669 13.562 1.00 86.44 87 ASN A O 1
ATOM 667 N N . VAL A 1 88 ? 2.250 15.863 12.763 1.00 89.50 88 VAL A N 1
ATOM 668 C CA . VAL A 1 88 ? 2.103 16.790 11.629 1.00 89.50 88 VAL A CA 1
ATOM 669 C C . VAL A 1 88 ? 0.827 17.618 11.762 1.00 89.50 88 VAL A C 1
ATOM 671 O O . VAL A 1 88 ? 0.841 18.802 11.426 1.00 89.50 88 VAL A O 1
ATOM 674 N N . VAL A 1 89 ? -0.251 17.005 12.257 1.00 92.38 89 VAL A N 1
ATOM 675 C CA . VAL A 1 89 ? -1.587 17.600 12.381 1.00 92.38 89 VAL A CA 1
ATOM 676 C C . VAL A 1 89 ? -2.190 17.320 13.760 1.00 92.38 89 VAL A C 1
ATOM 678 O O . VAL A 1 89 ? -1.756 16.397 14.448 1.00 92.38 89 VAL A O 1
ATOM 681 N N . ASP A 1 90 ? -3.220 18.084 14.126 1.00 87.56 90 ASP A N 1
ATOM 682 C CA . ASP A 1 90 ? -3.772 18.077 15.488 1.00 87.56 90 ASP A CA 1
ATOM 683 C C . ASP A 1 90 ? -4.794 16.955 15.756 1.00 87.56 90 ASP A C 1
ATOM 685 O O . ASP A 1 90 ? -4.897 16.491 16.889 1.00 87.56 90 ASP A O 1
ATOM 689 N N . ASP A 1 91 ? -5.543 16.497 14.743 1.00 89.94 91 ASP A N 1
ATOM 690 C CA . ASP A 1 91 ? -6.646 15.540 14.933 1.00 89.94 91 ASP A CA 1
ATOM 691 C C . ASP A 1 91 ? -6.562 14.361 13.951 1.00 89.94 91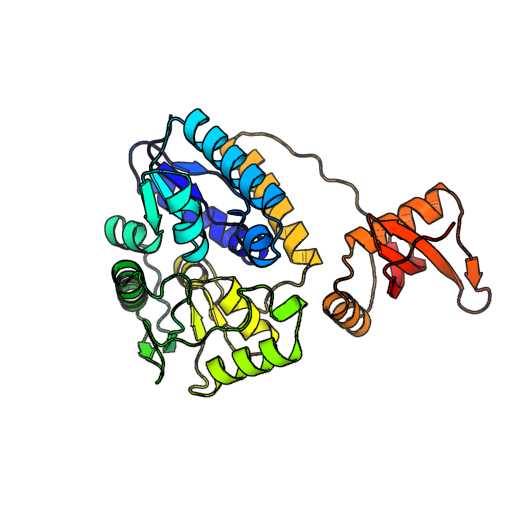 ASP A C 1
ATOM 693 O O . ASP A 1 91 ? -6.796 14.497 12.742 1.00 89.94 91 ASP A O 1
ATOM 697 N N . VAL A 1 92 ? -6.185 13.193 14.484 1.00 96.06 92 VAL A N 1
ATOM 698 C CA . VAL A 1 92 ? -6.025 11.946 13.727 1.00 96.06 92 VAL A CA 1
ATOM 699 C C . VAL A 1 92 ? -6.742 10.799 14.431 1.00 96.06 92 VAL A C 1
ATOM 701 O O . VAL A 1 92 ? -6.331 10.328 15.497 1.00 96.06 92 VAL A O 1
ATOM 704 N N . ARG A 1 93 ? -7.766 10.273 13.765 1.00 95.94 93 ARG A N 1
ATOM 705 C CA . ARG A 1 93 ? -8.557 9.119 14.185 1.00 95.94 93 ARG A CA 1
ATOM 706 C C . ARG A 1 93 ? -8.224 7.906 13.331 1.00 95.94 93 ARG A C 1
ATOM 708 O O . ARG A 1 93 ? -7.916 8.032 12.148 1.00 95.94 93 ARG A O 1
ATOM 715 N N . ASP A 1 94 ? -8.276 6.716 13.915 1.00 95.44 94 ASP A N 1
ATOM 716 C CA . ASP A 1 94 ? -8.222 5.495 13.115 1.00 95.44 94 ASP A CA 1
ATOM 717 C C . ASP A 1 94 ? -9.600 5.161 12.531 1.00 95.44 94 ASP A C 1
ATOM 719 O O . ASP A 1 94 ? -10.636 5.476 13.112 1.00 95.44 94 ASP A O 1
ATOM 723 N N . VAL A 1 95 ? -9.608 4.510 11.371 1.00 98.50 95 VAL A N 1
ATOM 724 C CA . VAL A 1 95 ? -10.845 4.099 10.699 1.00 98.50 95 VAL A CA 1
ATOM 725 C C . VAL A 1 95 ? -11.657 3.104 11.535 1.00 98.50 95 VAL A C 1
ATOM 727 O O . VAL A 1 95 ? -12.865 3.028 11.376 1.00 98.50 95 VAL A O 1
ATOM 730 N N . TRP A 1 96 ? -11.035 2.364 12.453 1.00 98.25 96 TRP A N 1
ATOM 731 C CA . TRP A 1 96 ? -11.694 1.312 13.231 1.00 98.25 96 TRP A CA 1
ATOM 732 C C . TRP A 1 96 ? -12.665 1.891 14.258 1.00 98.25 96 TRP A C 1
ATOM 734 O O . TRP A 1 96 ? -13.803 1.446 14.345 1.00 98.25 96 TRP A O 1
ATOM 744 N N . THR A 1 97 ? -12.237 2.920 14.987 1.00 96.88 97 THR A N 1
ATOM 745 C CA . THR A 1 97 ? -13.087 3.670 15.924 1.00 96.88 97 THR A CA 1
ATOM 746 C C . THR A 1 97 ? -14.235 4.355 15.193 1.00 96.88 97 THR A C 1
ATOM 748 O O . THR A 1 97 ? -15.376 4.272 15.634 1.00 96.88 97 THR A O 1
ATOM 751 N N . VAL A 1 98 ? -13.963 4.947 14.026 1.00 98.19 98 VAL A N 1
ATOM 752 C CA . VAL A 1 98 ? -15.003 5.567 13.196 1.00 98.19 98 VAL A CA 1
ATOM 753 C C . VAL A 1 98 ? -16.024 4.532 12.721 1.00 98.19 98 VAL A C 1
ATOM 755 O O . VAL A 1 98 ? -17.216 4.788 12.816 1.00 98.19 98 VAL A O 1
ATOM 758 N N . LEU A 1 99 ? -15.589 3.354 12.265 1.00 98.38 99 LEU A N 1
ATOM 759 C CA . LEU A 1 99 ? -16.492 2.280 11.833 1.00 98.38 99 LEU A CA 1
ATOM 760 C C . LEU A 1 99 ? -17.312 1.679 12.982 1.00 98.38 99 LEU A C 1
ATOM 762 O O . LEU A 1 99 ? -18.409 1.187 12.743 1.00 98.38 99 LEU A O 1
ATOM 766 N N . LEU A 1 100 ? -16.822 1.718 14.224 1.00 96.88 100 LEU A N 1
ATOM 767 C CA . LEU A 1 100 ? -17.650 1.356 15.378 1.00 96.88 100 LEU A CA 1
ATOM 768 C C . LEU A 1 100 ? -18.753 2.382 15.648 1.00 96.88 100 LEU A C 1
ATOM 770 O O . LEU A 1 100 ? -19.850 1.997 16.041 1.00 96.88 100 LEU A O 1
ATOM 774 N N . GLU A 1 101 ? -18.469 3.669 15.446 1.00 96.12 101 GLU A N 1
ATOM 775 C CA . GLU A 1 101 ? -19.442 4.749 15.640 1.00 96.12 101 GLU A CA 1
ATOM 776 C C . GLU A 1 101 ? -20.498 4.780 14.535 1.00 96.12 101 GLU A C 1
ATOM 778 O O . GLU A 1 101 ? -21.679 4.980 14.811 1.00 96.12 101 GLU A O 1
ATOM 783 N N . THR A 1 102 ? -20.075 4.594 13.285 1.00 96.25 102 THR A N 1
ATOM 784 C CA . THR A 1 102 ? -20.953 4.683 12.113 1.00 96.25 102 THR A CA 1
ATOM 785 C C . THR A 1 102 ? -21.592 3.353 11.726 1.00 96.25 102 THR A C 1
ATOM 787 O O . THR A 1 102 ? -22.547 3.331 10.951 1.00 96.25 102 THR A O 1
ATOM 790 N N . GLY A 1 103 ? -21.083 2.248 12.269 1.00 96.50 103 GLY A N 1
ATOM 791 C CA . GLY A 1 103 ? -21.428 0.898 11.851 1.00 96.50 103 GLY A CA 1
ATOM 792 C C . GLY A 1 103 ? -20.663 0.448 10.603 1.00 96.50 103 GLY A C 1
ATOM 793 O O . GLY A 1 103 ? -20.031 1.226 9.883 1.00 96.50 103 GLY A O 1
ATOM 794 N N . ILE A 1 104 ? -20.744 -0.853 10.339 1.00 96.56 104 ILE A N 1
ATOM 795 C CA . ILE A 1 104 ? -20.206 -1.505 9.141 1.00 96.56 104 ILE A CA 1
ATOM 796 C C . ILE A 1 104 ? -21.348 -2.054 8.276 1.00 96.56 104 ILE A C 1
ATOM 798 O O . ILE A 1 104 ? -22.455 -2.246 8.787 1.00 96.56 104 ILE A O 1
ATOM 802 N N . PRO A 1 105 ? -21.111 -2.330 6.979 1.00 94.00 105 PRO A N 1
ATOM 803 C CA . PRO A 1 105 ? -22.078 -3.048 6.153 1.00 94.00 105 PRO A CA 1
ATOM 804 C C . PRO A 1 105 ? -22.501 -4.375 6.799 1.00 94.00 105 PRO A C 1
ATOM 806 O O . PRO A 1 105 ? -21.697 -5.008 7.489 1.00 94.00 105 PRO A O 1
ATOM 809 N N . ASP A 1 106 ? -23.739 -4.815 6.545 1.00 90.50 106 ASP A N 1
ATOM 810 C CA . ASP A 1 106 ? -24.252 -6.103 7.036 1.00 90.50 106 ASP A CA 1
ATOM 811 C C . ASP A 1 106 ? -23.604 -7.277 6.284 1.00 90.50 106 ASP A C 1
ATOM 813 O O . ASP A 1 106 ? -24.175 -7.895 5.386 1.00 90.50 106 ASP A O 1
ATOM 817 N N . THR A 1 107 ? -22.351 -7.542 6.639 1.00 88.38 107 THR A N 1
ATOM 818 C CA . THR A 1 107 ? -21.509 -8.583 6.063 1.00 88.38 107 THR A CA 1
ATOM 819 C C . THR A 1 107 ? -21.151 -9.574 7.161 1.00 88.38 107 THR A C 1
ATOM 821 O O . THR A 1 107 ? -20.493 -9.229 8.144 1.00 88.38 107 THR A O 1
ATOM 824 N N . LYS A 1 108 ? -21.530 -10.842 6.986 1.00 90.56 108 LYS A N 1
ATOM 825 C CA . LYS A 1 108 ? -21.076 -11.937 7.853 1.00 90.56 108 LYS A CA 1
ATOM 826 C C . LYS A 1 108 ? -19.983 -12.729 7.156 1.00 90.56 108 LYS A C 1
ATOM 828 O O . LYS A 1 108 ? -20.174 -13.219 6.047 1.00 90.56 108 LYS A O 1
ATOM 833 N N . ARG A 1 109 ? -18.833 -12.860 7.819 1.00 91.25 109 ARG A N 1
ATOM 834 C CA . ARG A 1 109 ? -17.704 -13.670 7.338 1.00 91.25 109 ARG A CA 1
ATOM 835 C C . ARG A 1 109 ? -17.653 -15.022 8.025 1.00 91.25 109 ARG A C 1
ATOM 837 O O . ARG A 1 109 ? -17.388 -16.013 7.358 1.00 91.25 109 ARG A O 1
ATOM 844 N N . ASN A 1 110 ? -17.937 -15.063 9.331 1.00 90.12 110 ASN A N 1
ATOM 845 C CA . ASN A 1 110 ? -17.934 -16.290 10.138 1.00 90.12 110 ASN A CA 1
ATOM 846 C C . ASN A 1 110 ? -16.636 -17.111 9.997 1.00 90.12 110 ASN A C 1
ATOM 848 O O . ASN A 1 110 ? -16.666 -18.339 9.924 1.00 90.12 110 ASN A O 1
ATOM 852 N N . LEU A 1 111 ? -15.486 -16.430 9.933 1.00 89.88 111 LEU A N 1
ATOM 853 C CA . LEU A 1 111 ? -14.183 -17.065 9.735 1.00 89.88 111 LEU A CA 1
ATOM 854 C C . LEU A 1 111 ? -13.456 -17.278 11.071 1.00 89.88 111 LEU A C 1
ATOM 856 O O . LEU A 1 111 ? -13.460 -16.375 11.914 1.00 89.88 111 LEU A O 1
ATOM 860 N N . PRO A 1 112 ? -12.787 -18.428 11.269 1.00 93.50 112 PRO A N 1
ATOM 861 C CA . PRO A 1 112 ? -11.774 -18.553 12.303 1.00 93.50 112 PRO A CA 1
ATOM 862 C C . PRO A 1 112 ? -10.538 -17.747 11.892 1.00 93.50 112 PRO A C 1
ATOM 864 O O . PRO A 1 112 ? -10.004 -17.920 10.791 1.00 93.50 112 PRO A O 1
ATOM 867 N N . VAL A 1 113 ? -10.113 -16.834 12.761 1.00 95.81 113 VAL A N 1
ATOM 868 C CA . VAL A 1 113 ? -8.964 -15.965 12.510 1.00 95.81 113 VAL A CA 1
ATOM 869 C C . VAL A 1 113 ? -8.063 -15.906 13.729 1.00 95.81 113 VAL A C 1
ATOM 871 O O . VAL A 1 113 ? -8.532 -15.743 14.852 1.00 95.81 113 VAL A O 1
ATOM 874 N N . THR A 1 114 ? -6.754 -15.928 13.501 1.00 96.31 114 THR A N 1
ATOM 875 C CA . THR A 1 114 ? -5.781 -15.586 14.540 1.00 96.31 114 THR A CA 1
ATOM 876 C C . THR A 1 114 ? -5.316 -14.152 14.344 1.00 96.31 114 THR A C 1
ATOM 878 O O . THR A 1 114 ? -4.750 -13.814 13.298 1.00 96.31 114 THR A O 1
ATOM 881 N N . ILE A 1 115 ? -5.543 -13.303 15.345 1.00 96.31 115 ILE A N 1
ATOM 882 C CA . ILE A 1 115 ? -5.189 -11.885 15.261 1.00 96.31 115 ILE A CA 1
ATOM 883 C C . ILE A 1 115 ? -3.669 -11.678 15.313 1.00 96.31 115 ILE A C 1
ATOM 885 O O . ILE A 1 115 ? -2.943 -12.338 16.055 1.00 96.31 115 ILE A O 1
ATOM 889 N N . HIS A 1 116 ? -3.183 -10.732 14.517 1.00 97.12 116 HIS A N 1
ATOM 890 C CA . HIS A 1 116 ? -1.839 -10.179 14.575 1.00 97.12 116 HIS A CA 1
ATOM 891 C C . HIS A 1 116 ? -1.943 -8.657 14.696 1.00 97.12 116 HIS A C 1
ATOM 893 O O . HIS A 1 116 ? -2.131 -7.947 13.697 1.00 97.12 116 HIS A O 1
ATOM 899 N N . ASP A 1 117 ? -1.831 -8.162 15.932 1.00 97.19 117 ASP A N 1
ATOM 900 C CA . ASP A 1 117 ? -1.873 -6.730 16.210 1.00 97.19 117 ASP A CA 1
ATOM 901 C C . ASP A 1 117 ? -0.686 -6.017 15.547 1.00 97.19 117 ASP A C 1
ATOM 903 O O . ASP A 1 117 ? 0.484 -6.361 15.732 1.00 97.19 117 ASP A O 1
ATOM 907 N N . ALA A 1 118 ? -0.974 -4.985 14.757 1.00 95.31 118 ALA A N 1
ATOM 908 C CA . ALA A 1 118 ? 0.070 -4.229 14.085 1.00 95.31 118 ALA A CA 1
ATOM 909 C C . ALA A 1 118 ? 0.990 -3.554 15.114 1.00 95.31 118 ALA A C 1
ATOM 911 O O . ALA A 1 118 ? 0.523 -2.845 16.006 1.00 95.31 118 ALA A O 1
ATOM 912 N N . CYS A 1 119 ? 2.311 -3.663 14.941 1.00 94.88 119 CYS A N 1
ATOM 913 C CA . CYS A 1 119 ? 3.279 -3.018 15.839 1.00 94.88 119 CYS A CA 1
ATOM 914 C C . CYS A 1 119 ? 3.111 -1.484 15.914 1.00 94.88 119 CYS A C 1
ATOM 916 O O . CYS A 1 119 ? 3.426 -0.871 16.935 1.00 94.88 119 CYS A O 1
ATOM 918 N N . GLY A 1 120 ? 2.557 -0.865 14.864 1.00 92.94 120 GLY A N 1
ATOM 919 C CA . GLY A 1 120 ? 2.171 0.548 14.850 1.00 92.94 120 GLY A CA 1
ATOM 920 C C . GLY A 1 120 ? 1.091 0.905 15.880 1.00 92.94 120 GLY A C 1
ATOM 921 O O . GLY A 1 120 ? 1.072 2.036 16.345 1.00 92.94 120 GLY A O 1
ATOM 922 N N . ALA A 1 121 ? 0.261 -0.051 16.301 1.00 95.12 121 ALA A N 1
ATOM 923 C CA . ALA A 1 121 ? -0.784 0.107 17.317 1.00 95.12 121 ALA A CA 1
ATOM 924 C C . ALA A 1 121 ? -0.396 -0.456 18.696 1.00 95.12 121 ALA A C 1
ATOM 926 O O . ALA A 1 121 ? -1.267 -0.665 19.543 1.00 95.12 121 ALA A O 1
ATOM 927 N N . ARG A 1 122 ? 0.901 -0.700 18.944 1.00 94.94 122 ARG A N 1
ATOM 928 C CA . ARG A 1 122 ? 1.396 -1.221 20.233 1.00 94.94 122 ARG A CA 1
ATOM 929 C C . ARG A 1 122 ? 0.895 -0.414 21.428 1.00 94.94 122 ARG A C 1
ATOM 931 O O . ARG A 1 122 ? 0.506 -1.005 22.416 1.00 94.94 122 ARG A O 1
ATOM 938 N N . ASP A 1 123 ? 0.799 0.900 21.294 1.00 94.12 123 ASP A N 1
ATOM 939 C CA . ASP A 1 123 ? 0.406 1.809 22.380 1.00 94.12 123 ASP A CA 1
ATOM 940 C C . ASP A 1 123 ? -1.003 2.395 22.145 1.00 94.12 123 ASP A C 1
ATOM 942 O O . ASP A 1 123 ? -1.359 3.427 22.696 1.00 94.12 123 ASP A O 1
ATOM 946 N N . GLN A 1 124 ? -1.793 1.771 21.261 1.00 94.06 124 GLN A N 1
ATOM 947 C CA . GLN A 1 124 ? -3.134 2.214 20.860 1.00 94.06 124 GLN A CA 1
ATOM 948 C C . GLN A 1 124 ? -4.173 1.184 21.319 1.00 94.06 124 GLN A C 1
ATOM 950 O O . GLN A 1 124 ? -4.687 0.409 20.511 1.00 94.06 124 GLN A O 1
ATOM 955 N N . GLU A 1 125 ? -4.447 1.138 22.624 1.00 95.75 125 GLU A N 1
ATOM 956 C CA . GLU A 1 125 ? -5.404 0.186 23.209 1.00 95.75 125 GLU A CA 1
ATOM 957 C C . GLU A 1 125 ? -6.794 0.304 22.580 1.00 95.75 125 GLU A C 1
ATOM 959 O O . GLU A 1 125 ? -7.369 -0.704 22.176 1.00 95.75 125 GLU A O 1
ATOM 964 N N . GLU A 1 126 ? -7.269 1.533 22.383 1.00 95.62 126 GLU A N 1
ATOM 965 C CA . GLU A 1 126 ? -8.536 1.834 21.714 1.00 95.62 126 GLU A CA 1
ATOM 966 C C . GLU A 1 126 ? -8.624 1.194 20.318 1.00 95.62 126 GLU A C 1
ATOM 968 O O . GLU A 1 126 ? -9.591 0.502 20.011 1.00 95.62 126 GLU A O 1
ATOM 973 N N . THR A 1 127 ? -7.581 1.335 19.491 1.00 96.06 127 THR A N 1
ATOM 974 C CA . THR A 1 127 ? -7.523 0.704 18.162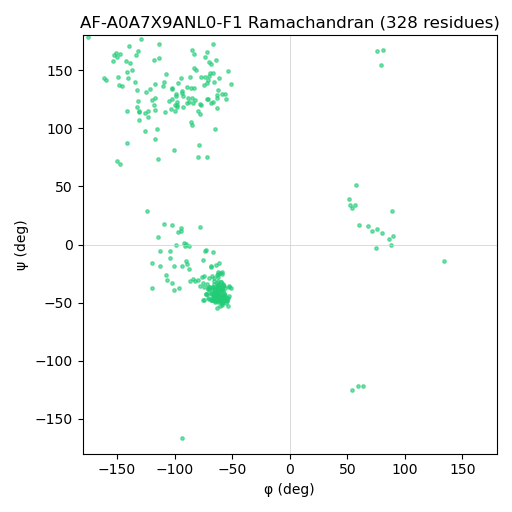 1.00 96.06 127 THR A CA 1
ATOM 975 C C . THR A 1 127 ? -7.585 -0.821 18.265 1.00 96.06 127 THR A C 1
ATOM 977 O O . THR A 1 127 ? -8.306 -1.468 17.506 1.00 96.06 127 THR A O 1
ATOM 980 N N . ARG A 1 128 ? -6.829 -1.415 19.197 1.00 96.81 128 ARG A N 1
ATOM 981 C CA . ARG A 1 128 ? -6.798 -2.875 19.390 1.00 96.81 128 ARG A CA 1
ATOM 982 C C . ARG A 1 128 ? -8.146 -3.425 19.841 1.00 96.81 128 ARG A C 1
ATOM 984 O O . ARG A 1 128 ? -8.525 -4.517 19.415 1.00 96.81 128 ARG A O 1
ATOM 991 N N . HIS A 1 129 ? -8.844 -2.688 20.698 1.00 97.31 129 HIS A N 1
ATOM 992 C CA . HIS A 1 129 ? -10.188 -3.023 21.144 1.00 97.31 129 HIS A CA 1
ATOM 993 C C . HIS A 1 129 ? -11.188 -2.896 19.990 1.00 97.31 129 HIS A C 1
ATOM 995 O O . HIS A 1 129 ? -11.913 -3.844 19.703 1.00 97.31 129 HIS A O 1
ATOM 1001 N N . ALA A 1 130 ? -11.141 -1.785 19.247 1.00 98.00 130 ALA A N 1
ATOM 1002 C CA . ALA A 1 130 ? -12.037 -1.541 18.122 1.00 98.00 130 ALA A CA 1
ATOM 1003 C C . ALA A 1 130 ? -11.959 -2.635 17.049 1.00 98.00 130 ALA A C 1
ATOM 1005 O O . ALA A 1 130 ? -12.978 -3.119 16.565 1.00 98.00 130 ALA A O 1
ATOM 1006 N N . VAL A 1 131 ? -10.746 -3.090 16.730 1.00 97.94 131 VAL A N 1
ATOM 1007 C CA . VAL A 1 131 ? -10.519 -4.210 15.807 1.00 97.94 131 VAL A CA 1
ATOM 1008 C C . VAL A 1 131 ? -11.229 -5.486 16.269 1.00 97.94 131 VAL A C 1
ATOM 1010 O O . VAL A 1 131 ? -11.845 -6.166 15.452 1.00 97.94 131 VAL A O 1
ATOM 1013 N N . ARG A 1 132 ? -11.159 -5.822 17.561 1.00 98.00 132 ARG A N 1
ATOM 1014 C CA . ARG A 1 132 ? -11.781 -7.037 18.114 1.00 98.00 132 ARG A CA 1
ATOM 1015 C C . ARG A 1 132 ? -13.304 -6.958 18.089 1.00 98.00 132 ARG A C 1
ATOM 1017 O O . ARG A 1 132 ? -13.946 -7.919 17.678 1.00 98.00 132 ARG A O 1
ATOM 1024 N N . GLU A 1 133 ? -13.863 -5.805 18.432 1.00 98.06 133 GLU A N 1
ATOM 1025 C CA . GLU A 1 133 ? -15.307 -5.562 18.359 1.00 98.06 133 GLU A CA 1
ATOM 1026 C C . GLU A 1 133 ? -15.832 -5.662 16.920 1.00 98.06 133 GLU A C 1
ATOM 1028 O O . GLU A 1 133 ? -16.816 -6.353 16.657 1.00 98.06 133 GLU A O 1
ATOM 1033 N N . LEU A 1 134 ? -15.132 -5.061 15.952 1.00 98.19 134 LEU A N 1
ATOM 1034 C CA . LEU A 1 134 ? -15.492 -5.174 14.534 1.00 98.19 134 LEU A CA 1
ATOM 1035 C C . LEU A 1 134 ? -15.457 -6.631 14.049 1.00 98.19 134 LEU A C 1
ATOM 1037 O O . LEU A 1 134 ? -16.336 -7.062 13.305 1.00 98.19 134 LEU A O 1
ATOM 1041 N N . LEU A 1 135 ? -14.481 -7.426 14.495 1.00 97.56 135 LEU A N 1
ATOM 1042 C CA . LEU A 1 135 ? -14.432 -8.856 14.174 1.00 97.56 135 LEU A CA 1
ATOM 1043 C C . LEU A 1 135 ? -15.609 -9.634 14.754 1.00 97.56 135 LEU A C 1
ATOM 1045 O O . LEU A 1 135 ? -16.144 -10.512 14.073 1.00 97.56 135 LEU A O 1
ATOM 1049 N N . ALA A 1 136 ? -16.022 -9.311 15.980 1.00 96.38 136 ALA A N 1
ATOM 1050 C CA . ALA A 1 136 ? -17.201 -9.909 16.590 1.00 96.38 136 ALA A CA 1
ATOM 1051 C C . ALA A 1 136 ? -18.468 -9.567 15.786 1.00 96.38 136 ALA A C 1
ATOM 1053 O O . ALA A 1 136 ? -19.276 -10.456 15.508 1.00 96.38 136 ALA A O 1
ATOM 1054 N N . GLN A 1 137 ? -18.608 -8.322 15.312 1.00 96.50 137 GLN A N 1
ATOM 1055 C CA . GLN A 1 137 ? -19.720 -7.913 14.441 1.00 96.50 137 GLN A CA 1
ATOM 1056 C C . GLN A 1 137 ? -19.736 -8.669 13.100 1.00 96.50 137 GLN A C 1
ATOM 1058 O O . GLN A 1 137 ? -20.811 -9.044 12.618 1.00 96.50 137 GLN A O 1
ATOM 1063 N N . LEU A 1 138 ? -18.562 -8.979 12.539 1.00 96.75 138 LEU A N 1
ATOM 1064 C CA . LEU A 1 138 ? -18.404 -9.820 11.341 1.00 96.75 138 LEU A CA 1
ATOM 1065 C C . LEU A 1 138 ? -18.669 -11.321 11.595 1.00 96.75 138 LEU A C 1
ATOM 1067 O O . LEU A 1 138 ? -18.658 -12.119 10.649 1.00 96.75 138 LEU A O 1
ATOM 1071 N N . GLY A 1 139 ? -18.903 -11.720 12.851 1.00 96.12 139 GLY A N 1
ATOM 1072 C CA . GLY A 1 139 ? -19.126 -13.107 13.269 1.00 96.12 139 GLY A CA 1
ATOM 1073 C C . GLY A 1 139 ? -17.855 -13.960 13.318 1.00 96.12 139 GLY A C 1
ATOM 1074 O O . GLY A 1 139 ? -17.936 -15.186 13.376 1.00 96.12 139 GLY A O 1
ATOM 1075 N N . CYS A 1 140 ? -16.671 -13.348 13.259 1.00 96.12 140 CYS A N 1
ATOM 1076 C CA . CYS A 1 140 ? -15.408 -14.080 13.252 1.00 96.12 140 CYS A CA 1
ATOM 1077 C C . CYS A 1 140 ? -15.103 -14.689 14.628 1.00 96.12 140 CYS A C 1
ATOM 1079 O O . CYS A 1 140 ? -15.251 -14.039 15.664 1.00 96.12 140 CYS A O 1
ATOM 1081 N N . ARG A 1 141 ? -14.588 -15.924 14.639 1.00 94.69 141 ARG A N 1
ATOM 1082 C CA . ARG A 1 141 ? -14.034 -16.542 15.850 1.00 94.69 141 ARG A CA 1
ATOM 1083 C C . ARG A 1 141 ? -12.577 -16.115 15.981 1.00 94.69 141 ARG A C 1
ATOM 1085 O O . ARG A 1 141 ? -11.728 -16.611 15.245 1.00 94.69 141 ARG A O 1
ATOM 1092 N N . VAL A 1 142 ? -12.302 -15.203 16.908 1.00 94.94 142 VAL A N 1
ATOM 1093 C CA . VAL A 1 142 ? -10.960 -14.644 17.105 1.00 94.94 142 VAL A CA 1
ATOM 1094 C C . VAL A 1 142 ? -10.152 -15.509 18.069 1.00 94.94 142 VAL A C 1
ATOM 1096 O O . VAL A 1 142 ? -10.542 -15.709 19.217 1.00 94.94 142 VAL A O 1
ATOM 1099 N N . GLN A 1 143 ? -9.003 -15.991 17.604 1.00 94.31 143 GLN A N 1
ATOM 1100 C CA . GLN A 1 143 ? -7.975 -16.619 18.420 1.00 94.31 143 GLN A CA 1
ATOM 1101 C C . GLN A 1 143 ? -6.860 -15.613 18.737 1.00 94.31 143 GLN A C 1
ATOM 1103 O O . GLN A 1 143 ? -6.296 -14.972 17.847 1.00 94.31 143 GLN A O 1
ATOM 1108 N N . GLU A 1 144 ? -6.511 -15.513 20.018 1.00 93.12 144 GLU A N 1
ATOM 1109 C CA . GLU A 1 144 ? -5.375 -14.726 20.499 1.00 93.12 144 GLU A CA 1
ATOM 1110 C C . GLU A 1 144 ? -4.101 -15.590 20.503 1.00 93.12 144 GLU A C 1
ATOM 1112 O O . GLU A 1 144 ? -4.074 -16.639 21.156 1.00 93.12 144 GLU A O 1
ATOM 1117 N N . PRO A 1 145 ? -3.030 -15.196 19.792 1.00 91.69 145 PRO A N 1
ATOM 1118 C CA . PRO A 1 145 ? -1.753 -15.892 19.884 1.00 91.69 145 PRO A CA 1
ATOM 1119 C C . PRO A 1 145 ? -1.073 -15.628 21.236 1.00 91.69 145 PRO A C 1
ATOM 1121 O O . PRO A 1 145 ? -1.380 -14.667 21.939 1.00 91.69 145 PRO A O 1
ATOM 1124 N N . LYS A 1 146 ? -0.056 -16.437 21.569 1.00 90.75 146 LYS A N 1
ATOM 1125 C CA . LYS A 1 146 ? 0.739 -16.283 22.804 1.00 90.75 146 LYS A CA 1
ATOM 1126 C C . LYS A 1 146 ? 1.299 -14.865 22.983 1.00 90.75 146 LYS A C 1
ATOM 1128 O O . LYS A 1 146 ? 1.424 -14.382 24.107 1.00 90.75 146 LYS A O 1
ATOM 1133 N N . PHE A 1 147 ? 1.683 -14.230 21.880 1.00 93.06 147 PHE A N 1
ATOM 1134 C CA . PHE A 1 147 ? 2.157 -12.853 21.857 1.00 93.06 147 PHE A CA 1
ATOM 1135 C C . PHE A 1 147 ? 1.180 -11.996 21.058 1.00 93.06 147 PHE A C 1
ATOM 1137 O O . PHE A 1 147 ? 1.245 -11.972 19.829 1.00 93.06 147 PHE A O 1
ATOM 1144 N N . SER A 1 148 ? 0.307 -11.288 21.767 1.00 93.19 148 SER A N 1
ATOM 1145 C CA . SER A 1 148 ? -0.652 -10.343 21.196 1.00 93.19 148 SER A CA 1
ATOM 1146 C C . SER A 1 148 ? -0.591 -8.983 21.897 1.00 93.19 148 SER A C 1
ATOM 1148 O O . SER A 1 148 ? 0.212 -8.764 22.817 1.00 93.19 148 SER A O 1
ATOM 1150 N N . GLY A 1 149 ? -1.385 -8.031 21.409 1.00 95.00 149 GLY A N 1
ATOM 1151 C CA . GLY A 1 149 ? -1.447 -6.668 21.907 1.00 95.00 149 GLY A CA 1
ATOM 1152 C C . GLY A 1 149 ? -0.079 -5.996 21.928 1.00 95.00 149 GLY A C 1
ATOM 1153 O O . GLY A 1 149 ? 0.648 -5.968 20.929 1.00 95.00 149 GLY A O 1
ATOM 1154 N N . GLU A 1 150 ? 0.301 -5.498 23.100 1.00 96.19 150 GLU A N 1
ATOM 1155 C CA . GLU A 1 150 ? 1.584 -4.838 23.338 1.00 96.19 150 GLU A CA 1
ATOM 1156 C C . GLU A 1 150 ? 2.803 -5.740 23.167 1.00 96.19 150 GLU A C 1
ATOM 1158 O O . GLU A 1 150 ? 3.914 -5.238 23.018 1.00 96.19 150 GLU A O 1
ATOM 1163 N N . LYS A 1 151 ? 2.624 -7.064 23.183 1.00 95.81 151 LYS A N 1
ATOM 1164 C CA . LYS A 1 151 ? 3.712 -8.044 23.077 1.00 95.81 151 LYS A CA 1
ATOM 1165 C C . LYS A 1 151 ? 3.870 -8.602 21.667 1.00 95.81 151 LYS A C 1
ATOM 1167 O O . LYS A 1 151 ? 4.771 -9.408 21.446 1.00 95.81 151 LYS A O 1
ATOM 1172 N N . THR A 1 152 ? 3.044 -8.168 20.716 1.00 95.75 152 THR A N 1
ATOM 1173 C CA . THR A 1 152 ? 3.053 -8.707 19.352 1.00 95.75 152 THR A CA 1
ATOM 1174 C C . THR A 1 152 ? 4.427 -8.536 18.695 1.00 95.75 152 THR A C 1
ATOM 1176 O O . THR A 1 152 ? 4.996 -7.432 18.730 1.00 95.75 152 THR A O 1
ATOM 1179 N N . PRO A 1 153 ? 5.006 -9.604 18.115 1.00 95.31 153 PRO A N 1
ATOM 1180 C CA . PRO A 1 153 ? 6.264 -9.507 17.387 1.00 95.31 153 PRO A CA 1
ATOM 1181 C C . PRO A 1 153 ? 6.106 -8.709 16.091 1.00 95.31 153 PRO A C 1
ATOM 1183 O O . PRO A 1 153 ? 5.027 -8.621 15.515 1.00 95.31 153 PRO A O 1
ATOM 1186 N N . CYS A 1 154 ? 7.200 -8.123 15.609 1.00 95.75 154 CYS A N 1
ATOM 1187 C CA . CYS A 1 154 ? 7.210 -7.471 14.303 1.00 95.75 154 CYS A CA 1
ATOM 1188 C C . CYS A 1 154 ? 7.213 -8.522 13.180 1.00 95.75 154 CYS A C 1
ATOM 1190 O O . CYS A 1 154 ? 7.988 -9.472 13.236 1.00 95.75 154 CYS A O 1
ATOM 1192 N N . CYS A 1 155 ? 6.419 -8.302 12.130 1.00 96.25 155 CYS A N 1
ATOM 1193 C CA . CYS A 1 155 ? 6.348 -9.163 10.943 1.00 96.25 155 CYS A CA 1
ATOM 1194 C C . CYS A 1 155 ? 7.559 -9.051 9.993 1.00 96.25 155 CYS A C 1
ATOM 1196 O O . CYS A 1 155 ? 7.619 -9.756 8.993 1.00 96.25 155 CYS A O 1
ATOM 1198 N N . GLY A 1 156 ? 8.496 -8.129 10.247 1.00 96.06 156 GLY A N 1
ATOM 1199 C CA . GLY A 1 156 ? 9.655 -7.872 9.379 1.00 96.06 156 GLY A CA 1
ATOM 1200 C C . GLY A 1 156 ? 9.422 -6.849 8.256 1.00 96.06 156 GLY A C 1
ATOM 1201 O O . GLY A 1 156 ? 10.349 -6.548 7.509 1.00 96.06 156 GLY A O 1
ATOM 1202 N N . TYR A 1 157 ? 8.216 -6.275 8.139 1.00 94.81 157 TYR A N 1
ATOM 1203 C CA . TYR A 1 157 ? 7.931 -5.204 7.171 1.00 94.81 157 TYR A CA 1
ATOM 1204 C C . TYR A 1 157 ? 8.526 -3.849 7.593 1.00 94.81 157 TYR A C 1
ATOM 1206 O O . TYR A 1 157 ? 9.120 -3.132 6.787 1.00 94.81 157 TYR A O 1
ATOM 1214 N N . GLY A 1 158 ? 8.311 -3.474 8.860 1.00 91.88 158 GLY A N 1
ATOM 1215 C CA . GLY A 1 158 ? 8.718 -2.176 9.398 1.00 91.88 158 GLY A CA 1
ATOM 1216 C C . GLY A 1 158 ? 10.233 -2.038 9.544 1.00 91.88 158 GLY A C 1
ATOM 1217 O O . GLY A 1 158 ? 10.942 -3.036 9.638 1.00 91.88 158 GLY A O 1
ATOM 1218 N N . GLY A 1 159 ? 10.733 -0.800 9.564 1.00 92.94 159 GLY A N 1
ATOM 1219 C CA . GLY A 1 159 ? 12.172 -0.527 9.685 1.00 92.94 159 GLY A CA 1
ATOM 1220 C C . GLY A 1 159 ? 12.992 -0.948 8.460 1.00 92.94 159 GLY A C 1
ATOM 1221 O O . GLY A 1 159 ? 14.203 -1.087 8.564 1.00 92.94 159 GLY A O 1
ATOM 1222 N N . LEU A 1 160 ? 12.332 -1.188 7.320 1.00 93.81 160 LEU A N 1
ATOM 1223 C CA . LEU A 1 160 ? 12.948 -1.577 6.043 1.00 93.81 160 LEU A CA 1
ATOM 1224 C C . LEU A 1 160 ? 13.751 -2.890 6.082 1.00 93.81 160 LEU A C 1
ATOM 1226 O O . LEU A 1 160 ? 14.499 -3.172 5.147 1.00 93.81 160 LEU A O 1
ATOM 1230 N N . VAL A 1 161 ? 13.557 -3.729 7.107 1.00 94.25 161 VAL A N 1
ATOM 1231 C CA . VAL A 1 161 ? 14.320 -4.979 7.296 1.00 94.25 161 VAL A CA 1
ATOM 1232 C C . VAL A 1 161 ? 14.191 -5.908 6.089 1.00 94.25 161 VAL A C 1
ATOM 1234 O O . VAL A 1 161 ? 15.163 -6.541 5.692 1.00 94.25 161 VAL A O 1
ATOM 1237 N N . GLN A 1 162 ? 13.025 -5.948 5.439 1.00 90.69 162 GLN A N 1
ATOM 1238 C CA . GLN A 1 162 ? 12.821 -6.755 4.229 1.00 90.69 162 GLN A CA 1
ATOM 1239 C C . GLN A 1 162 ? 13.734 -6.374 3.048 1.00 90.69 162 GLN A C 1
ATOM 1241 O O . GLN A 1 162 ? 13.983 -7.222 2.192 1.00 90.69 162 GLN A O 1
ATOM 1246 N N . PHE A 1 163 ? 14.224 -5.130 3.011 1.00 90.81 163 PHE A N 1
ATOM 1247 C CA . PHE A 1 163 ? 15.115 -4.620 1.967 1.00 90.81 163 PHE A CA 1
ATOM 1248 C C . PHE A 1 163 ? 16.586 -4.696 2.378 1.00 90.81 163 PHE A C 1
ATOM 1250 O O . PHE A 1 163 ? 17.436 -4.985 1.543 1.00 90.81 163 PHE A O 1
ATOM 1257 N N . SER A 1 164 ? 16.894 -4.445 3.653 1.00 90.69 164 SER A N 1
ATOM 1258 C CA . SER A 1 164 ? 18.274 -4.438 4.151 1.00 90.69 164 SER A CA 1
ATOM 1259 C C . SER A 1 164 ? 18.780 -5.818 4.577 1.00 90.69 164 SER A C 1
ATOM 1261 O O . SER A 1 164 ? 19.969 -6.093 4.445 1.00 90.69 164 SER A O 1
ATOM 1263 N N . HIS A 1 165 ? 17.904 -6.694 5.081 1.00 93.56 165 HIS A N 1
ATOM 1264 C CA . HIS A 1 165 ? 18.266 -8.016 5.596 1.00 93.56 165 HIS A CA 1
ATOM 1265 C C . HIS A 1 165 ? 17.120 -9.033 5.423 1.00 93.56 165 HIS A C 1
ATOM 1267 O O . HIS A 1 165 ? 16.484 -9.466 6.389 1.00 93.56 165 HIS A O 1
ATOM 1273 N N . ASN A 1 166 ? 16.867 -9.450 4.177 1.00 91.75 166 ASN A N 1
ATOM 1274 C CA . ASN A 1 166 ? 15.716 -10.285 3.803 1.00 91.75 166 ASN A CA 1
ATOM 1275 C C . ASN A 1 166 ? 15.571 -11.572 4.643 1.00 91.75 166 ASN A C 1
ATOM 1277 O O . ASN A 1 166 ? 14.488 -11.846 5.154 1.00 91.75 166 ASN A O 1
ATOM 1281 N N . ASP A 1 167 ? 16.667 -12.297 4.884 1.00 94.69 167 ASP A N 1
ATOM 1282 C CA . ASP A 1 167 ? 16.648 -13.527 5.692 1.00 94.69 167 ASP A CA 1
ATOM 1283 C C . ASP A 1 167 ? 16.157 -13.292 7.127 1.00 94.69 167 ASP A C 1
ATOM 1285 O O . ASP A 1 167 ? 15.469 -14.133 7.706 1.00 94.69 167 ASP A O 1
ATOM 1289 N N . LEU A 1 168 ? 16.486 -12.137 7.715 1.00 96.38 168 LEU A N 1
ATOM 1290 C CA . LEU A 1 168 ? 16.014 -11.777 9.048 1.00 96.38 168 LEU A CA 1
ATOM 1291 C C . LEU A 1 168 ? 14.519 -11.449 9.009 1.00 96.38 168 LEU A C 1
ATOM 1293 O O . LEU A 1 168 ? 13.776 -11.916 9.869 1.00 96.38 168 LEU A O 1
ATOM 1297 N N . ALA A 1 169 ? 14.063 -10.707 7.997 1.00 96.25 169 ALA A N 1
ATOM 1298 C CA . ALA A 1 169 ? 12.640 -10.428 7.811 1.00 96.25 169 ALA A CA 1
ATOM 1299 C C . ALA A 1 169 ? 11.814 -11.717 7.632 1.00 96.25 169 ALA A C 1
ATOM 1301 O O . ALA A 1 169 ? 10.709 -11.809 8.174 1.00 96.25 169 ALA A O 1
ATOM 1302 N N . ASN A 1 170 ? 12.355 -12.724 6.937 1.00 95.19 170 ASN A N 1
ATOM 1303 C CA . ASN A 1 170 ? 11.717 -14.034 6.786 1.00 95.19 170 ASN A CA 1
ATOM 1304 C C . ASN A 1 170 ? 11.631 -14.769 8.130 1.00 95.19 170 ASN A C 1
ATOM 1306 O O . ASN A 1 170 ? 10.537 -15.162 8.523 1.00 95.19 170 ASN A O 1
ATOM 1310 N N . LYS A 1 171 ? 12.716 -14.821 8.915 1.00 96.81 171 LYS A N 1
ATOM 1311 C CA . LYS A 1 171 ? 12.688 -15.398 10.277 1.00 96.81 171 LYS A CA 1
ATOM 1312 C C . LYS A 1 171 ? 11.686 -14.696 11.200 1.00 96.81 171 LYS A C 1
ATOM 1314 O O . LYS A 1 171 ? 11.001 -15.341 11.989 1.00 96.81 171 LYS A O 1
ATOM 1319 N N . MET A 1 172 ? 11.575 -13.369 11.108 1.00 97.44 172 MET A N 1
ATOM 1320 C CA . MET A 1 172 ? 10.574 -12.593 11.854 1.00 97.44 172 MET A CA 1
ATOM 1321 C C . MET A 1 172 ? 9.145 -12.939 11.416 1.00 97.44 172 MET A C 1
ATOM 1323 O O . MET A 1 172 ? 8.257 -13.086 12.257 1.00 97.44 172 MET A O 1
ATOM 1327 N N . THR A 1 173 ? 8.934 -13.097 10.107 1.00 96.44 173 THR A N 1
ATOM 1328 C CA . THR A 1 173 ? 7.659 -13.534 9.528 1.00 96.44 173 THR A CA 1
ATOM 1329 C C . THR A 1 173 ? 7.282 -14.930 10.040 1.00 96.44 173 THR A C 1
ATOM 1331 O O . THR A 1 173 ? 6.209 -15.095 10.613 1.00 96.44 173 THR A O 1
ATOM 1334 N N . GLU A 1 174 ? 8.179 -15.909 9.916 1.00 95.31 174 GLU A N 1
ATOM 1335 C CA . GLU A 1 174 ? 7.996 -17.286 10.399 1.00 95.31 174 GLU A CA 1
ATOM 1336 C C . GLU A 1 174 ? 7.685 -17.325 11.896 1.00 95.31 174 GLU A C 1
ATOM 1338 O O . GLU A 1 174 ? 6.754 -18.006 12.329 1.00 95.31 174 GLU A O 1
ATOM 1343 N N . PHE A 1 175 ? 8.398 -16.522 12.695 1.00 95.38 175 PHE A N 1
ATOM 1344 C CA . PHE A 1 175 ? 8.113 -16.386 14.117 1.00 95.38 175 PHE A CA 1
ATOM 1345 C C . PHE A 1 175 ? 6.662 -15.944 14.340 1.00 95.38 175 PHE A C 1
ATOM 1347 O O . PHE A 1 175 ? 5.978 -16.557 15.150 1.00 95.38 175 PHE A O 1
ATOM 1354 N N . CYS A 1 176 ? 6.150 -14.945 13.618 1.00 94.75 176 CYS A N 1
ATOM 1355 C CA . CYS A 1 176 ? 4.755 -14.503 13.759 1.00 94.75 176 CYS A CA 1
ATOM 1356 C C . CYS A 1 176 ? 3.725 -15.591 13.400 1.00 94.75 176 CYS A C 1
ATOM 1358 O O . CYS A 1 176 ? 2.613 -15.572 13.930 1.00 94.75 176 CYS A O 1
ATOM 1360 N N . LEU A 1 177 ? 4.086 -16.526 12.518 1.00 93.50 177 LEU A N 1
ATOM 1361 C CA . LEU A 1 177 ? 3.189 -17.545 11.967 1.00 93.50 177 LEU A CA 1
ATOM 1362 C C . LEU A 1 177 ? 3.199 -18.873 12.735 1.00 93.50 177 LEU A C 1
ATOM 1364 O O . LEU A 1 177 ? 2.243 -19.635 12.632 1.00 93.50 177 LEU A O 1
ATOM 1368 N N . ARG A 1 178 ? 4.228 -19.136 13.547 1.00 90.00 178 ARG A N 1
ATOM 1369 C CA . ARG A 1 178 ? 4.474 -20.450 14.176 1.00 90.00 178 ARG A CA 1
ATOM 1370 C C . ARG A 1 178 ? 3.353 -20.986 15.081 1.00 90.00 178 ARG A C 1
ATOM 1372 O O . ARG A 1 178 ? 3.329 -22.174 15.370 1.00 90.00 178 ARG A O 1
ATOM 1379 N N . ASP A 1 179 ? 2.506 -20.106 15.620 1.00 76.62 179 ASP A N 1
ATOM 1380 C CA . ASP A 1 179 ? 1.631 -20.463 16.743 1.00 76.62 179 ASP A CA 1
ATOM 1381 C C . ASP A 1 179 ? 0.287 -21.087 16.293 1.00 76.62 179 ASP A C 1
ATOM 1383 O O . ASP A 1 179 ? -0.359 -21.736 17.109 1.00 76.62 179 ASP A O 1
ATOM 1387 N N . VAL A 1 180 ? -0.160 -20.879 15.040 1.00 72.69 180 VAL A N 1
ATOM 1388 C CA . VAL A 1 180 ? -1.491 -21.307 14.535 1.00 72.69 180 VAL A CA 1
ATOM 1389 C C . VAL A 1 180 ? -1.527 -21.347 12.997 1.00 72.69 180 VAL A C 1
ATOM 1391 O O . VAL A 1 180 ? -0.978 -20.444 12.362 1.00 72.69 180 VAL A O 1
ATOM 1394 N N . ASP A 1 181 ? -2.238 -22.333 12.438 1.00 79.62 181 ASP A N 1
ATOM 1395 C CA . ASP A 1 181 ? -2.477 -22.567 10.996 1.00 79.62 181 ASP A CA 1
ATOM 1396 C C . ASP A 1 181 ? -3.804 -21.954 10.464 1.00 79.62 181 ASP A C 1
ATOM 1398 O O . ASP A 1 181 ? -4.300 -22.286 9.392 1.00 79.62 181 ASP A O 1
ATOM 1402 N N . GLU A 1 182 ? -4.435 -21.058 11.228 1.00 87.44 182 GLU A N 1
ATOM 1403 C CA . GLU A 1 182 ? -5.644 -20.337 10.801 1.00 87.44 182 GLU A CA 1
ATOM 1404 C C . GLU A 1 182 ? -5.295 -19.077 9.981 1.00 87.44 182 GLU A C 1
ATOM 1406 O O . GLU A 1 182 ? -4.154 -18.605 9.987 1.00 87.44 182 GLU A O 1
ATOM 1411 N N . THR A 1 183 ? -6.293 -18.474 9.310 1.00 94.69 183 THR A N 1
ATOM 1412 C CA . THR A 1 183 ? -6.096 -17.190 8.612 1.00 94.69 183 THR A CA 1
ATOM 1413 C C . THR A 1 183 ? -5.564 -16.142 9.585 1.00 94.69 183 THR A C 1
ATOM 1415 O O . THR A 1 183 ? -6.185 -15.837 10.608 1.00 94.69 183 THR A O 1
ATOM 1418 N N . ARG A 1 184 ? -4.435 -15.533 9.230 1.00 96.00 184 ARG A N 1
ATOM 1419 C CA . ARG A 1 184 ? -3.856 -14.413 9.963 1.00 96.00 184 ARG A CA 1
ATOM 1420 C C . ARG A 1 184 ? -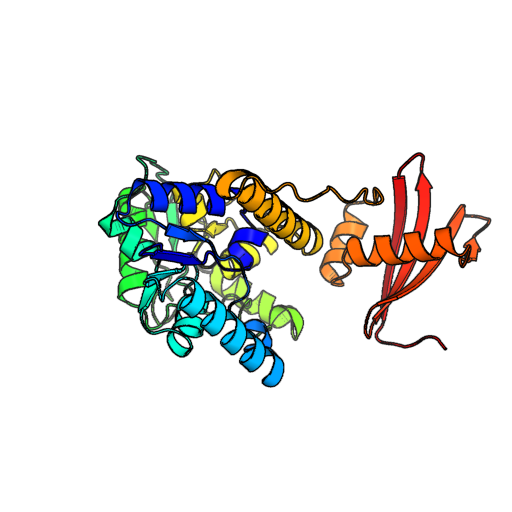4.598 -13.138 9.636 1.00 96.00 184 ARG A C 1
ATOM 1422 O O . ARG A 1 184 ? -4.505 -12.614 8.529 1.00 96.00 184 ARG A O 1
ATOM 1429 N N . LEU A 1 185 ? -5.302 -12.616 10.627 1.00 97.31 185 LEU A N 1
ATOM 1430 C CA . LEU A 1 185 ? -5.962 -11.332 10.514 1.00 97.31 185 LEU A CA 1
ATOM 1431 C C . LEU A 1 185 ? -5.059 -10.232 11.057 1.00 97.31 185 LEU A C 1
ATOM 1433 O O . LEU A 1 185 ? -4.579 -10.297 12.184 1.00 97.31 185 LEU A O 1
ATOM 1437 N N . THR A 1 186 ? -4.891 -9.171 10.282 1.00 97.75 186 THR A N 1
ATOM 1438 C CA . THR A 1 186 ? -4.221 -7.956 10.736 1.00 97.75 186 THR A CA 1
ATOM 1439 C C . THR A 1 186 ? -4.938 -6.712 10.222 1.00 97.75 186 THR A C 1
ATOM 1441 O O . THR A 1 186 ? -5.831 -6.772 9.387 1.00 97.75 186 THR A O 1
ATOM 1444 N N . TYR A 1 187 ? -4.541 -5.556 10.726 1.00 97.62 187 TYR A N 1
ATOM 1445 C CA . TYR A 1 187 ? -5.018 -4.235 10.312 1.00 97.62 187 TYR A CA 1
ATOM 1446 C C . TYR A 1 187 ? -3.835 -3.352 9.877 1.00 97.62 187 TYR A C 1
ATOM 1448 O O . TYR A 1 187 ? -3.823 -2.129 10.008 1.00 97.62 187 TYR A O 1
ATOM 1456 N N . CYS A 1 188 ? -2.782 -4.012 9.384 1.00 97.69 188 CYS A N 1
ATOM 1457 C CA . CYS A 1 188 ? -1.647 -3.408 8.708 1.00 97.69 188 CYS A CA 1
ATOM 1458 C C . CYS A 1 188 ? -1.389 -4.157 7.402 1.00 97.69 188 CYS A C 1
ATOM 1460 O O . CYS A 1 188 ? -0.972 -5.318 7.418 1.00 97.69 188 CYS A O 1
ATOM 1462 N N . MET A 1 189 ? -1.580 -3.474 6.271 1.00 97.44 189 MET A N 1
ATOM 1463 C CA . MET A 1 189 ? -1.395 -4.076 4.948 1.00 97.44 189 MET A CA 1
ATOM 1464 C C . MET A 1 189 ? 0.025 -4.631 4.745 1.00 97.44 189 MET A C 1
ATOM 1466 O O . MET A 1 189 ? 0.200 -5.700 4.173 1.00 97.44 189 MET A O 1
ATOM 1470 N N . GLY A 1 190 ? 1.045 -3.989 5.328 1.00 96.81 190 GLY A N 1
ATOM 1471 C CA . GLY A 1 190 ? 2.414 -4.513 5.304 1.00 96.81 190 GLY A CA 1
ATOM 1472 C C . GLY A 1 190 ? 2.570 -5.863 6.020 1.00 96.81 190 GLY A C 1
ATOM 1473 O O . GLY A 1 190 ? 3.323 -6.711 5.554 1.00 96.81 190 GLY A O 1
ATOM 1474 N N . CYS A 1 191 ? 1.843 -6.099 7.120 1.00 97.62 191 CYS A N 1
ATOM 1475 C CA . CYS A 1 191 ? 1.840 -7.405 7.795 1.00 97.62 191 CYS A CA 1
ATOM 1476 C C . CYS A 1 191 ? 1.111 -8.455 6.948 1.00 97.62 191 CYS A C 1
ATOM 1478 O O . CYS A 1 191 ? 1.657 -9.532 6.719 1.00 97.62 191 CYS A O 1
ATOM 1480 N N . ARG A 1 192 ? -0.077 -8.112 6.429 1.00 97.44 192 ARG A N 1
ATOM 1481 C CA . ARG A 1 192 ? -0.881 -8.976 5.548 1.00 97.44 192 ARG A CA 1
ATOM 1482 C C . ARG A 1 192 ? -0.062 -9.434 4.342 1.00 97.44 192 ARG A C 1
ATOM 1484 O O . ARG A 1 192 ? -0.020 -10.621 4.017 1.00 97.44 192 ARG A O 1
ATOM 1491 N N . ASP A 1 193 ? 0.642 -8.502 3.711 1.00 96.88 193 ASP A N 1
ATOM 1492 C CA . ASP A 1 193 ? 1.439 -8.786 2.524 1.00 96.88 193 ASP A CA 1
ATOM 1493 C C . ASP A 1 193 ? 2.675 -9.628 2.822 1.00 96.88 193 ASP A C 1
ATOM 1495 O O . ASP A 1 193 ? 3.003 -10.538 2.066 1.00 96.88 193 ASP A O 1
ATOM 1499 N N . ARG A 1 194 ? 3.353 -9.371 3.946 1.00 95.50 194 ARG A N 1
ATOM 1500 C CA . ARG A 1 194 ? 4.478 -10.205 4.387 1.00 95.50 194 ARG A CA 1
ATOM 1501 C C . ARG A 1 194 ? 4.067 -11.660 4.590 1.00 95.50 194 ARG A C 1
ATOM 1503 O O . ARG A 1 194 ? 4.789 -12.550 4.152 1.00 95.50 194 ARG A O 1
ATOM 1510 N N . PHE A 1 195 ? 2.932 -11.889 5.246 1.00 96.56 195 PHE A N 1
ATOM 1511 C CA . PHE A 1 195 ? 2.434 -13.231 5.543 1.00 96.56 195 PHE A CA 1
ATOM 1512 C C . PHE A 1 195 ? 2.006 -13.976 4.276 1.00 96.56 195 PHE A C 1
ATOM 1514 O O . PHE A 1 195 ? 2.456 -15.096 4.048 1.00 96.56 195 PHE A O 1
ATOM 1521 N N . SER A 1 196 ? 1.229 -13.336 3.403 1.00 95.69 196 SER A N 1
ATOM 1522 C CA . SER A 1 196 ? 0.803 -13.968 2.146 1.00 95.69 196 SER A CA 1
ATOM 1523 C C . SER A 1 196 ? 1.963 -14.241 1.180 1.00 95.69 196 SER A C 1
ATOM 1525 O O . SER A 1 196 ? 1.941 -15.258 0.489 1.00 95.69 196 SER A O 1
ATOM 1527 N N . LYS A 1 197 ? 3.027 -13.418 1.168 1.00 92.00 197 LYS A N 1
ATOM 1528 C CA . LYS A 1 197 ? 4.235 -13.681 0.354 1.00 92.00 197 LYS A CA 1
ATOM 1529 C C . LYS A 1 197 ? 4.985 -14.957 0.749 1.00 92.00 197 LYS A C 1
ATOM 1531 O O . LYS A 1 197 ? 5.665 -15.521 -0.098 1.00 92.00 197 LYS A O 1
ATOM 1536 N N . VAL A 1 198 ? 4.875 -15.415 1.998 1.00 91.81 198 VAL A N 1
ATOM 1537 C CA . VAL A 1 198 ? 5.451 -16.706 2.429 1.00 91.81 198 VAL A CA 1
ATOM 1538 C C . VAL A 1 198 ? 4.437 -17.855 2.357 1.00 91.81 198 VAL A C 1
ATOM 1540 O O . VAL A 1 198 ? 4.687 -18.930 2.890 1.00 91.81 198 VAL A O 1
ATOM 1543 N N . GLY A 1 199 ? 3.289 -17.631 1.709 1.00 92.25 199 GLY A N 1
ATOM 1544 C CA . GLY A 1 199 ? 2.257 -18.642 1.480 1.00 92.25 199 GLY A CA 1
ATOM 1545 C C . GLY A 1 199 ? 1.246 -18.812 2.614 1.00 92.25 199 GLY A C 1
ATOM 1546 O O . GLY A 1 199 ? 0.397 -19.693 2.522 1.00 92.25 199 GLY A O 1
ATOM 1547 N N . ALA A 1 200 ? 1.295 -17.992 3.669 1.00 94.44 200 ALA A N 1
ATOM 1548 C CA . ALA A 1 200 ? 0.306 -18.067 4.740 1.00 94.44 200 ALA A CA 1
ATOM 1549 C C . ALA A 1 200 ? -1.017 -17.414 4.325 1.00 94.44 200 ALA A C 1
ATOM 1551 O O . ALA A 1 200 ? -1.027 -16.357 3.692 1.00 94.44 200 ALA A O 1
ATOM 1552 N N . ARG A 1 201 ? -2.135 -17.986 4.781 1.00 95.50 201 ARG A N 1
ATOM 1553 C CA . ARG A 1 201 ? -3.439 -17.328 4.691 1.00 95.50 201 ARG A CA 1
ATOM 1554 C C . ARG A 1 201 ? -3.429 -16.047 5.514 1.00 95.50 201 ARG A C 1
ATOM 1556 O O . ARG A 1 201 ? -3.261 -16.106 6.734 1.00 95.50 201 ARG A O 1
ATOM 1563 N N . ALA A 1 202 ? -3.617 -14.896 4.879 1.00 96.62 202 ALA A N 1
ATOM 1564 C CA . ALA A 1 202 ? -3.545 -13.603 5.545 1.00 96.62 202 ALA A CA 1
ATOM 1565 C C . ALA A 1 202 ? -4.526 -12.593 4.955 1.00 96.62 202 ALA A C 1
ATOM 1567 O O . ALA A 1 202 ? -4.634 -12.450 3.741 1.00 96.62 202 ALA A O 1
ATOM 1568 N N . VAL A 1 203 ? -5.211 -11.858 5.828 1.00 97.56 203 VAL A N 1
ATOM 1569 C CA . VAL A 1 203 ? -6.238 -10.895 5.429 1.00 97.56 203 VAL A CA 1
ATOM 1570 C C . VAL A 1 203 ? -6.178 -9.630 6.279 1.00 97.56 203 VAL A C 1
ATOM 1572 O O . VAL A 1 203 ? -5.888 -9.660 7.480 1.00 97.56 203 VAL A O 1
ATOM 1575 N N . HIS A 1 204 ? -6.433 -8.497 5.638 1.00 98.25 204 HIS A N 1
ATOM 1576 C CA . HIS A 1 204 ? -6.574 -7.201 6.272 1.00 98.25 204 HIS A CA 1
ATOM 1577 C C . HIS A 1 204 ? -8.021 -6.983 6.733 1.00 98.25 204 HIS A C 1
ATOM 1579 O O . HIS A 1 204 ? -8.962 -7.351 6.036 1.00 98.25 204 HIS A O 1
ATOM 1585 N N . LEU A 1 205 ? -8.240 -6.320 7.870 1.00 98.25 205 LEU A N 1
ATOM 1586 C CA . LEU A 1 205 ? -9.598 -6.119 8.389 1.00 98.25 205 LEU A CA 1
ATOM 1587 C C . LEU A 1 205 ? -10.526 -5.382 7.402 1.00 98.25 205 LEU A C 1
ATOM 1589 O O . LEU A 1 205 ? -11.670 -5.791 7.237 1.00 98.25 205 LEU A O 1
ATOM 1593 N N . LEU A 1 206 ? -10.042 -4.361 6.681 1.00 98.38 206 LEU A N 1
ATOM 1594 C CA . LEU A 1 206 ? -10.858 -3.711 5.636 1.00 98.38 206 LEU A CA 1
ATOM 1595 C C . LEU A 1 206 ? -11.177 -4.637 4.452 1.00 98.38 206 LEU A C 1
ATOM 1597 O O . LEU A 1 206 ? -12.231 -4.475 3.848 1.00 98.38 206 LEU A O 1
ATOM 1601 N N . GLU A 1 207 ? -10.324 -5.620 4.138 1.00 97.69 207 GLU A N 1
ATOM 1602 C CA . GLU A 1 207 ? -10.651 -6.627 3.117 1.00 97.69 207 GLU A CA 1
ATOM 1603 C C . GLU A 1 207 ? -11.822 -7.508 3.588 1.00 97.69 207 GLU A C 1
ATOM 1605 O O . GLU A 1 207 ? -12.707 -7.819 2.797 1.00 97.69 207 GLU A O 1
ATOM 1610 N N . LEU A 1 208 ? -11.909 -7.833 4.886 1.00 97.06 208 LEU A N 1
ATOM 1611 C CA . LEU A 1 208 ? -13.074 -8.541 5.429 1.00 97.06 208 LEU A CA 1
ATOM 1612 C C . LEU A 1 208 ? -14.336 -7.673 5.477 1.00 97.06 208 LEU A C 1
ATOM 1614 O O . LEU A 1 208 ? -15.431 -8.190 5.254 1.00 97.06 208 LEU A O 1
ATOM 1618 N N . ILE A 1 209 ? -14.215 -6.379 5.771 1.00 97.50 209 ILE A N 1
ATOM 1619 C CA . ILE A 1 209 ? -15.384 -5.493 5.871 1.00 97.50 209 ILE A CA 1
ATOM 1620 C C . ILE A 1 209 ? -15.931 -5.151 4.475 1.00 97.50 209 ILE A C 1
ATOM 1622 O O . ILE A 1 209 ? -17.131 -5.285 4.246 1.00 97.50 209 ILE A O 1
ATOM 1626 N N . PHE A 1 210 ? -15.061 -4.763 3.537 1.00 97.75 210 PHE A N 1
ATOM 1627 C CA . PHE A 1 210 ? -15.450 -4.181 2.243 1.00 97.75 210 PHE A CA 1
ATOM 1628 C C . PHE A 1 210 ? -14.991 -4.983 1.012 1.00 97.75 210 PHE A C 1
ATOM 1630 O O . PHE A 1 210 ? -15.482 -4.758 -0.094 1.00 97.75 210 PHE A O 1
ATOM 1637 N N . GLY A 1 211 ? -14.040 -5.903 1.165 1.00 94.06 211 GLY A N 1
ATOM 1638 C CA . GLY A 1 211 ? -13.492 -6.700 0.064 1.00 94.06 211 GLY A CA 1
ATOM 1639 C C . GLY A 1 211 ? -14.181 -8.052 -0.119 1.00 94.06 211 GLY A C 1
ATOM 1640 O O . GLY A 1 211 ? -15.247 -8.324 0.428 1.00 94.06 211 GLY A O 1
ATOM 1641 N N . THR A 1 212 ? -13.559 -8.927 -0.900 1.00 90.19 212 THR A N 1
ATOM 1642 C CA . THR A 1 212 ? -13.945 -10.344 -1.045 1.00 90.19 212 THR A CA 1
ATOM 1643 C C . THR A 1 212 ? -12.902 -11.297 -0.480 1.00 90.19 212 THR A C 1
ATOM 1645 O O . THR A 1 212 ? -13.241 -12.439 -0.181 1.00 90.19 212 THR A O 1
ATOM 1648 N N . ASN A 1 213 ? -11.669 -10.827 -0.292 1.00 90.62 213 ASN A N 1
ATOM 1649 C CA . ASN A 1 213 ? -10.571 -11.634 0.207 1.00 90.62 213 ASN A CA 1
ATOM 1650 C C . ASN A 1 213 ? -10.845 -12.143 1.629 1.00 90.62 213 ASN A C 1
ATOM 1652 O O . ASN A 1 213 ? -11.129 -11.369 2.543 1.00 90.62 213 ASN A O 1
ATOM 1656 N N . THR A 1 214 ? -10.693 -13.451 1.823 1.00 88.69 214 THR A N 1
ATOM 1657 C CA . THR A 1 214 ? -10.824 -14.136 3.118 1.00 88.69 214 THR A CA 1
ATOM 1658 C C . THR A 1 214 ? -9.516 -14.758 3.615 1.00 88.69 214 THR A C 1
ATOM 1660 O O . THR A 1 214 ? -9.501 -15.431 4.649 1.00 88.69 214 THR A O 1
ATOM 1663 N N . GLY A 1 215 ? -8.406 -14.513 2.913 1.00 92.25 215 GLY A N 1
ATOM 1664 C CA . GLY A 1 215 ? -7.054 -14.881 3.329 1.00 92.25 215 GLY A CA 1
ATOM 1665 C C . GLY A 1 215 ? -6.192 -15.543 2.259 1.00 92.25 215 GLY A C 1
ATOM 1666 O O . GLY A 1 215 ? -4.988 -15.636 2.466 1.00 92.25 215 GLY A O 1
ATOM 1667 N N . ASP A 1 216 ? -6.768 -15.999 1.148 1.00 91.38 216 ASP A N 1
ATOM 1668 C CA . ASP A 1 216 ? -6.050 -16.813 0.156 1.00 91.38 216 ASP A CA 1
ATOM 1669 C C . ASP A 1 216 ? -5.356 -15.978 -0.934 1.00 91.38 216 ASP A C 1
ATOM 1671 O O . ASP A 1 216 ? -4.467 -16.467 -1.634 1.00 91.38 216 ASP A O 1
ATOM 1675 N N . GLU A 1 217 ? -5.728 -14.704 -1.082 1.00 93.31 217 GLU A N 1
ATOM 1676 C CA . GLU A 1 217 ? -5.161 -13.841 -2.117 1.00 93.31 217 GLU A CA 1
ATOM 1677 C C . GLU A 1 217 ? -3.709 -13.452 -1.803 1.00 93.31 217 GLU A C 1
ATOM 1679 O O . GLU A 1 217 ? -3.394 -12.863 -0.762 1.00 93.31 217 GLU A O 1
ATOM 1684 N N . ARG A 1 218 ? -2.799 -13.711 -2.747 1.00 92.62 218 ARG A N 1
ATOM 1685 C CA . ARG A 1 218 ? -1.388 -13.332 -2.612 1.00 92.62 218 ARG A CA 1
ATOM 1686 C C . ARG A 1 218 ? -1.208 -11.819 -2.684 1.00 92.62 218 ARG A C 1
ATOM 1688 O O . ARG A 1 218 ? -1.943 -11.115 -3.365 1.00 92.62 218 ARG A O 1
ATOM 1695 N N . ALA A 1 219 ? -0.212 -11.309 -1.966 1.00 94.25 219 ALA A N 1
ATOM 1696 C CA . ALA A 1 219 ? 0.178 -9.911 -2.084 1.00 94.25 219 ALA A CA 1
ATOM 1697 C C . ALA A 1 219 ? 0.656 -9.590 -3.510 1.00 94.25 219 ALA A C 1
ATOM 1699 O O . ALA A 1 219 ? 1.404 -10.392 -4.076 1.00 94.25 219 ALA A O 1
ATOM 1700 N N . PRO A 1 220 ? 0.358 -8.396 -4.049 1.00 95.62 220 PRO A N 1
ATOM 1701 C CA . PRO A 1 220 ? 0.928 -7.990 -5.324 1.00 95.62 220 PRO A CA 1
ATOM 1702 C C . PRO A 1 220 ? 2.443 -7.780 -5.217 1.00 95.62 220 PRO A C 1
ATOM 1704 O O . PRO A 1 220 ? 2.961 -7.327 -4.177 1.00 95.62 220 PRO A O 1
ATOM 1707 N N . GLY A 1 221 ? 3.135 -8.081 -6.318 1.00 95.00 221 GLY A N 1
ATOM 1708 C CA . GLY A 1 221 ? 4.536 -7.719 -6.542 1.00 95.00 221 GLY A CA 1
ATOM 1709 C C . GLY A 1 221 ? 4.733 -6.206 -6.678 1.00 95.00 221 GLY A C 1
ATOM 1710 O O . GLY A 1 221 ? 3.770 -5.436 -6.698 1.00 95.00 221 GLY A O 1
ATOM 1711 N N . TYR A 1 222 ? 5.979 -5.741 -6.737 1.00 94.62 222 TYR A N 1
ATOM 1712 C CA . TYR A 1 222 ? 6.287 -4.307 -6.710 1.00 94.62 222 TYR A CA 1
ATOM 1713 C C . TYR A 1 222 ? 5.793 -3.538 -7.942 1.00 94.62 222 TYR A C 1
ATOM 1715 O O . TYR A 1 222 ? 5.323 -2.409 -7.772 1.00 94.62 222 TYR A O 1
ATOM 1723 N N . SER A 1 223 ? 5.834 -4.142 -9.135 1.00 95.94 223 SER A N 1
ATOM 1724 C CA . SER A 1 223 ? 5.285 -3.546 -10.366 1.00 95.94 223 SER A CA 1
ATOM 1725 C C . SER A 1 223 ? 3.771 -3.361 -10.251 1.00 95.94 223 SER A C 1
ATOM 1727 O O . SER A 1 223 ? 3.286 -2.234 -10.278 1.00 95.94 223 SER A O 1
ATOM 1729 N N . LEU A 1 224 ? 3.036 -4.435 -9.936 1.00 95.81 224 LEU A N 1
ATOM 1730 C CA . LEU A 1 224 ? 1.581 -4.375 -9.766 1.00 95.81 224 LEU A CA 1
ATOM 1731 C C . LEU A 1 224 ? 1.159 -3.402 -8.652 1.00 95.81 224 LEU A C 1
ATOM 1733 O O . LEU A 1 224 ? 0.141 -2.729 -8.755 1.00 95.81 224 LEU A O 1
ATOM 1737 N N . ARG A 1 225 ? 1.962 -3.246 -7.594 1.00 96.88 225 ARG A N 1
ATOM 1738 C CA . ARG A 1 225 ? 1.729 -2.214 -6.571 1.00 96.88 225 ARG A CA 1
ATOM 1739 C C . ARG A 1 225 ? 1.800 -0.790 -7.122 1.00 96.88 225 ARG A C 1
ATOM 1741 O O . ARG A 1 225 ? 1.117 0.080 -6.582 1.00 96.88 225 ARG A O 1
ATOM 1748 N N . GLN A 1 226 ? 2.687 -0.508 -8.079 1.00 94.62 226 GLN A N 1
ATOM 1749 C CA . GLN A 1 226 ? 2.741 0.799 -8.741 1.00 94.62 226 GLN A CA 1
ATOM 1750 C C . GLN A 1 226 ? 1.493 1.007 -9.586 1.00 94.62 226 GLN A C 1
ATOM 1752 O O . GLN A 1 226 ? 0.835 2.035 -9.420 1.00 94.62 226 GLN A O 1
ATOM 1757 N N . ASP A 1 227 ? 1.123 0.002 -10.374 1.00 94.69 227 ASP A N 1
ATOM 1758 C CA . ASP A 1 227 ? -0.058 0.061 -11.229 1.00 94.69 227 ASP A CA 1
ATOM 1759 C C . ASP A 1 227 ? -1.333 0.238 -10.407 1.00 94.69 227 ASP A C 1
ATOM 1761 O O . ASP A 1 227 ? -2.086 1.168 -10.661 1.00 94.69 227 ASP A O 1
ATOM 1765 N N . ASN A 1 228 ? -1.514 -0.521 -9.326 1.00 97.06 228 ASN A N 1
ATOM 1766 C CA . ASN A 1 228 ? -2.660 -0.379 -8.423 1.00 97.06 228 ASN A CA 1
ATOM 1767 C C . ASN A 1 228 ? -2.803 1.038 -7.846 1.00 97.06 228 ASN A C 1
ATOM 1769 O O . ASN A 1 228 ? -3.916 1.544 -7.724 1.00 97.06 228 ASN A O 1
ATOM 1773 N N . ARG A 1 229 ? -1.693 1.719 -7.525 1.00 96.00 229 ARG A N 1
ATOM 1774 C CA . ARG A 1 229 ? -1.746 3.114 -7.050 1.00 96.00 229 ARG A CA 1
ATOM 1775 C C . ARG A 1 229 ? -2.116 4.092 -8.161 1.00 96.00 229 ARG A C 1
ATOM 1777 O O . ARG A 1 229 ? -2.824 5.060 -7.891 1.00 96.00 229 ARG A O 1
ATOM 1784 N N . VAL A 1 230 ? -1.636 3.863 -9.383 1.00 94.00 230 VAL A N 1
ATOM 1785 C CA . VAL A 1 230 ? -2.013 4.667 -10.556 1.00 94.00 230 VAL A CA 1
ATOM 1786 C C . VAL A 1 230 ? -3.490 4.457 -10.885 1.00 94.00 230 VAL A C 1
ATOM 1788 O O . VAL A 1 230 ? -4.207 5.438 -11.060 1.00 94.00 230 VAL A O 1
ATOM 1791 N N . LEU A 1 231 ? -3.958 3.206 -10.873 1.00 94.62 231 LEU A N 1
ATOM 1792 C CA . LEU A 1 231 ? -5.360 2.836 -11.065 1.00 94.62 231 LEU A CA 1
ATOM 1793 C C . LEU A 1 231 ? -6.255 3.508 -10.025 1.00 94.62 231 LEU A C 1
ATOM 1795 O O . LEU A 1 231 ? -7.208 4.184 -10.402 1.00 94.62 231 LEU A O 1
ATOM 1799 N N . LEU A 1 232 ? -5.903 3.418 -8.738 1.00 96.50 232 LEU A N 1
ATOM 1800 C CA . LEU A 1 232 ? -6.637 4.101 -7.673 1.00 96.50 232 LEU A CA 1
ATOM 1801 C C . LEU A 1 232 ? -6.673 5.616 -7.903 1.00 96.50 232 LEU A C 1
ATOM 1803 O O . LEU A 1 232 ? -7.728 6.230 -7.797 1.00 96.50 232 LEU A O 1
ATOM 1807 N N . LYS A 1 233 ? -5.536 6.240 -8.240 1.00 95.44 233 LYS A N 1
ATOM 1808 C CA . LYS A 1 233 ? -5.486 7.682 -8.518 1.00 95.44 233 LYS A CA 1
ATOM 1809 C C . LYS A 1 233 ? -6.417 8.060 -9.676 1.00 95.44 233 LYS A C 1
ATOM 1811 O O . LYS A 1 233 ? -7.176 9.014 -9.537 1.00 95.44 233 LYS A O 1
ATOM 1816 N N . ARG A 1 234 ? -6.362 7.326 -10.792 1.00 93.94 234 ARG A N 1
ATOM 1817 C CA . ARG A 1 234 ? -7.206 7.566 -11.973 1.00 93.94 234 ARG A CA 1
ATOM 1818 C C . ARG A 1 234 ? -8.685 7.408 -11.633 1.00 93.94 234 ARG A C 1
ATOM 1820 O O . ARG A 1 234 ? -9.474 8.282 -11.969 1.00 93.94 234 ARG A O 1
ATOM 1827 N N . SER A 1 235 ? -9.034 6.325 -10.943 1.00 94.38 235 SER A N 1
ATOM 1828 C CA . SER A 1 235 ? -10.407 6.028 -10.535 1.00 94.38 235 SER A CA 1
ATOM 1829 C C . SER A 1 235 ? -10.981 7.146 -9.660 1.00 94.38 235 SER A C 1
ATOM 1831 O O . SER A 1 235 ? -12.005 7.733 -9.991 1.00 94.38 235 SER A O 1
ATOM 1833 N N . MET A 1 236 ? -10.241 7.556 -8.625 1.00 95.50 236 MET A N 1
ATOM 1834 C CA . MET A 1 236 ? -10.676 8.614 -7.709 1.00 95.50 236 MET A CA 1
ATOM 1835 C C . MET A 1 236 ? -10.791 9.986 -8.389 1.00 95.50 236 MET A C 1
ATOM 1837 O O . MET A 1 236 ? -11.719 10.731 -8.086 1.00 95.50 236 MET A O 1
ATOM 1841 N N . LEU A 1 237 ? -9.884 10.333 -9.311 1.00 95.00 237 LEU A N 1
ATOM 1842 C CA . LEU A 1 237 ? -9.966 11.588 -10.074 1.00 95.00 237 LEU A CA 1
ATOM 1843 C C . LEU A 1 237 ? -11.184 11.626 -10.997 1.00 95.00 237 LEU A C 1
ATOM 1845 O O . LEU A 1 237 ? -11.925 12.609 -10.994 1.00 95.00 237 LEU A O 1
ATOM 1849 N N . ARG A 1 238 ? -11.444 10.532 -11.713 1.00 94.94 238 ARG A N 1
ATOM 1850 C CA . ARG A 1 238 ? -12.618 10.404 -12.579 1.00 94.94 238 ARG A CA 1
ATOM 1851 C C . ARG A 1 238 ? -13.918 10.480 -11.776 1.00 94.94 238 ARG A C 1
ATOM 1853 O O . ARG A 1 238 ? -14.830 11.214 -12.152 1.00 94.94 238 ARG A O 1
ATOM 1860 N N . ASP A 1 239 ? -14.001 9.744 -10.673 1.00 93.00 239 ASP A N 1
ATOM 1861 C CA . ASP A 1 239 ? -15.269 9.543 -9.968 1.00 93.00 239 ASP A CA 1
ATOM 1862 C C . ASP A 1 239 ? -15.621 10.711 -9.034 1.00 93.00 239 ASP A C 1
ATOM 1864 O O . ASP A 1 239 ? -16.801 11.020 -8.865 1.00 93.00 239 ASP A O 1
ATOM 1868 N N . LEU A 1 240 ? -14.624 11.393 -8.454 1.00 91.75 240 LEU A N 1
ATOM 1869 C CA . LEU A 1 240 ? -14.854 12.495 -7.508 1.00 91.75 240 LEU A CA 1
ATOM 1870 C C . LEU A 1 240 ? -14.669 13.886 -8.118 1.00 91.75 240 LEU A C 1
ATOM 1872 O O . LEU A 1 240 ? -15.347 14.824 -7.696 1.00 91.75 240 LEU A O 1
ATOM 1876 N N . TRP A 1 241 ? -13.747 14.033 -9.072 1.00 92.62 241 TRP A N 1
ATOM 1877 C CA . TRP A 1 241 ? -13.409 15.323 -9.686 1.00 92.62 241 TRP A CA 1
ATOM 1878 C C . TRP A 1 241 ? -13.802 15.419 -11.163 1.00 92.62 241 TRP A C 1
ATOM 1880 O O . TRP A 1 241 ? -13.711 16.504 -11.731 1.00 92.62 241 TRP A O 1
ATOM 1890 N N . HIS A 1 242 ? -14.282 14.331 -11.778 1.00 93.19 242 HIS A N 1
ATOM 1891 C CA . HIS A 1 242 ? -14.559 14.258 -13.219 1.00 93.19 242 HIS A CA 1
ATOM 1892 C C . HIS A 1 242 ? -13.344 14.641 -14.077 1.00 93.19 242 HIS A C 1
ATOM 1894 O O . HIS A 1 242 ? -13.481 15.183 -15.173 1.00 93.19 242 HIS A O 1
ATOM 1900 N N . GLU A 1 243 ? -12.149 14.351 -13.560 1.00 94.00 243 GLU A N 1
ATOM 1901 C CA . GLU A 1 243 ? -10.878 14.573 -14.237 1.00 94.00 243 GLU A CA 1
ATOM 1902 C C . GLU A 1 243 ? -10.407 13.267 -14.878 1.00 94.00 243 GLU A C 1
ATOM 1904 O O . GLU A 1 243 ? -10.221 12.252 -14.200 1.00 94.00 243 GLU A O 1
ATOM 1909 N N . GLU A 1 244 ? -10.194 13.291 -16.192 1.00 88.69 244 GLU A N 1
ATOM 1910 C CA . GLU A 1 244 ? -9.606 12.167 -16.914 1.00 88.69 244 GLU A CA 1
ATOM 1911 C C . GLU A 1 244 ? -8.080 12.278 -16.910 1.00 88.69 244 GLU A C 1
ATOM 1913 O O . GLU A 1 244 ? -7.499 13.290 -17.300 1.00 88.69 244 GLU A O 1
ATOM 1918 N N . LEU A 1 245 ? -7.423 11.210 -16.461 1.00 86.88 245 LEU A N 1
ATOM 1919 C CA . LEU A 1 245 ? -5.988 11.017 -16.630 1.00 86.88 245 LEU A CA 1
ATOM 1920 C C . LEU A 1 245 ? -5.770 10.109 -17.830 1.00 86.88 245 LEU A C 1
ATOM 1922 O O . LEU A 1 245 ? -6.191 8.948 -17.780 1.00 86.88 245 LEU A O 1
ATOM 1926 N N . GLU A 1 246 ? -5.079 10.626 -18.847 1.00 81.12 246 GLU A N 1
ATOM 1927 C CA . GLU A 1 246 ? -4.711 9.857 -20.035 1.00 81.12 246 GLU A CA 1
ATOM 1928 C C . GLU A 1 246 ? -4.037 8.532 -19.650 1.00 81.12 246 GLU A C 1
ATOM 1930 O O . GLU A 1 246 ? -3.244 8.430 -18.701 1.00 81.12 246 GLU A O 1
ATOM 1935 N N . GLU A 1 247 ? -4.416 7.480 -20.370 1.00 78.00 247 GLU A N 1
ATOM 1936 C CA . GLU A 1 247 ? -3.720 6.206 -20.313 1.00 78.00 247 GLU A CA 1
ATOM 1937 C C . GLU A 1 247 ? -2.436 6.314 -21.123 1.00 78.00 247 GLU A C 1
ATOM 1939 O O . GLU A 1 247 ? -2.460 6.613 -22.311 1.00 78.00 247 GLU A O 1
ATOM 1944 N N . GLU A 1 248 ? -1.302 6.099 -20.459 1.00 77.75 248 GLU A N 1
ATOM 1945 C CA . GLU A 1 248 ? -0.040 5.919 -21.163 1.00 77.75 248 GLU A CA 1
ATOM 1946 C C . GLU A 1 248 ? -0.102 4.591 -21.920 1.00 77.75 248 GLU A C 1
ATOM 1948 O O . GLU A 1 248 ? -0.266 3.532 -21.303 1.00 77.75 248 GLU A O 1
ATOM 1953 N N . ASP A 1 249 ? 0.066 4.648 -23.241 1.00 81.62 249 ASP A N 1
ATOM 1954 C CA . ASP A 1 249 ? 0.315 3.467 -24.062 1.00 81.62 249 ASP A CA 1
ATOM 1955 C C . ASP A 1 249 ? 1.665 2.868 -23.659 1.00 81.62 249 ASP A C 1
ATOM 1957 O O . ASP A 1 249 ? 2.737 3.347 -24.037 1.00 81.62 249 ASP A O 1
ATOM 1961 N N . ARG A 1 250 ? 1.616 1.828 -22.826 1.00 89.44 250 ARG A N 1
ATOM 1962 C CA . ARG A 1 250 ? 2.805 1.157 -22.299 1.00 89.44 250 ARG A CA 1
ATOM 1963 C C . ARG A 1 250 ? 3.175 -0.042 -23.148 1.00 89.44 250 ARG A C 1
ATOM 1965 O O . ARG A 1 250 ? 2.317 -0.822 -23.557 1.00 89.44 250 ARG A O 1
ATOM 1972 N N . LEU A 1 251 ? 4.480 -0.264 -23.293 1.00 93.25 251 LEU A N 1
ATOM 1973 C CA . LEU A 1 251 ? 4.988 -1.496 -23.885 1.00 93.25 251 LEU A CA 1
ATOM 1974 C C . LEU A 1 251 ? 4.461 -2.728 -23.135 1.00 93.25 251 LEU A C 1
ATOM 1976 O O . LEU A 1 251 ? 4.596 -2.845 -21.908 1.00 93.25 251 LEU A O 1
ATOM 1980 N N . ILE A 1 252 ? 3.910 -3.670 -23.898 1.00 95.75 252 ILE A N 1
ATOM 1981 C CA . ILE A 1 252 ? 3.457 -4.964 -23.393 1.00 95.75 252 ILE A CA 1
ATOM 1982 C C . ILE A 1 252 ? 4.686 -5.851 -23.202 1.00 95.75 252 ILE A C 1
ATOM 1984 O O . ILE A 1 252 ? 5.427 -6.112 -24.149 1.00 95.75 252 ILE A O 1
ATOM 1988 N N . LEU A 1 253 ? 4.907 -6.321 -21.975 1.00 97.19 253 LEU A N 1
ATOM 1989 C CA . LEU A 1 253 ? 6.008 -7.222 -21.642 1.00 97.19 253 LEU A CA 1
ATOM 1990 C C . LEU A 1 253 ? 5.488 -8.654 -21.516 1.00 97.19 253 LEU A C 1
ATOM 1992 O O . LEU A 1 253 ? 4.478 -8.894 -20.861 1.00 97.19 253 LEU A O 1
ATOM 1996 N N . ILE A 1 254 ? 6.206 -9.606 -22.109 1.00 97.69 254 ILE A N 1
ATOM 1997 C CA . ILE A 1 254 ? 5.929 -11.040 -21.983 1.00 97.69 254 ILE A CA 1
ATOM 1998 C C . ILE A 1 254 ? 7.149 -11.711 -21.363 1.00 97.69 254 ILE A C 1
ATOM 2000 O O . ILE A 1 254 ? 8.254 -11.624 -21.897 1.00 97.69 254 ILE A O 1
ATOM 2004 N N . TYR A 1 255 ? 6.955 -12.423 -20.262 1.00 97.31 255 TYR A N 1
ATOM 2005 C CA . TYR A 1 255 ? 7.987 -13.225 -19.613 1.00 97.31 255 TYR A CA 1
ATOM 2006 C C . TYR A 1 255 ? 7.350 -14.393 -18.852 1.00 97.31 255 TYR A C 1
ATOM 2008 O O . TYR A 1 255 ? 6.139 -14.412 -18.651 1.00 97.31 255 TYR A O 1
ATOM 2016 N N . ASP A 1 256 ? 8.150 -15.401 -18.511 1.00 96.94 256 ASP A N 1
ATOM 2017 C CA . ASP A 1 256 ? 7.688 -16.558 -17.740 1.00 96.94 256 ASP A CA 1
ATOM 2018 C C . ASP A 1 256 ? 7.674 -16.281 -16.227 1.00 96.94 256 ASP A C 1
ATOM 2020 O O . ASP A 1 256 ? 8.281 -15.321 -15.744 1.00 96.94 256 ASP A O 1
ATOM 2024 N N . ASP A 1 257 ? 6.967 -17.133 -15.480 1.00 95.31 257 ASP A N 1
ATOM 2025 C CA . ASP A 1 257 ? 6.800 -16.994 -14.029 1.00 95.31 257 ASP A CA 1
ATOM 2026 C C . ASP A 1 257 ? 8.149 -17.003 -13.290 1.00 95.31 257 ASP A C 1
ATOM 2028 O O . ASP A 1 257 ? 8.356 -16.199 -12.381 1.00 95.31 257 ASP A O 1
ATOM 2032 N N . ASP A 1 258 ? 9.100 -17.837 -13.729 1.00 96.75 258 ASP A N 1
ATOM 2033 C CA . ASP A 1 258 ? 10.448 -17.924 -13.154 1.00 96.75 258 ASP A CA 1
ATOM 2034 C C . ASP A 1 258 ? 11.197 -16.585 -13.262 1.00 96.75 258 ASP A C 1
ATOM 2036 O O . ASP A 1 258 ? 11.836 -16.129 -12.303 1.00 96.75 258 ASP A O 1
ATOM 2040 N N . LEU A 1 259 ? 11.122 -15.922 -14.423 1.00 97.00 259 LEU A N 1
ATOM 2041 C CA . LEU A 1 259 ? 11.677 -14.585 -14.581 1.00 97.00 259 LEU A CA 1
ATOM 2042 C C . LEU A 1 259 ? 10.900 -13.573 -13.733 1.00 97.00 259 LEU A C 1
ATOM 2044 O O . LEU A 1 259 ? 11.537 -12.752 -13.077 1.00 97.00 259 LEU A O 1
ATOM 2048 N N . GLY A 1 260 ? 9.570 -13.654 -13.677 1.00 96.25 260 GLY A N 1
ATOM 2049 C CA . GLY A 1 260 ? 8.744 -12.798 -12.821 1.00 96.25 260 GLY A CA 1
ATOM 2050 C C . GLY A 1 260 ? 9.162 -12.842 -11.345 1.00 96.25 260 GLY A C 1
ATOM 2051 O O . GLY A 1 260 ? 9.404 -11.800 -10.728 1.00 96.25 260 GLY A O 1
ATOM 2052 N N . GLU A 1 261 ? 9.348 -14.040 -10.786 1.00 94.19 261 GLU A N 1
ATOM 2053 C CA . GLU A 1 261 ? 9.839 -14.232 -9.416 1.00 94.19 261 GLU A CA 1
ATOM 2054 C C . GLU A 1 261 ? 11.255 -13.670 -9.222 1.00 94.19 261 GLU A C 1
ATOM 2056 O O . GLU A 1 261 ? 11.567 -13.060 -8.190 1.00 94.19 261 GLU A O 1
ATOM 2061 N N . LEU A 1 262 ? 12.127 -13.835 -10.222 1.00 95.56 262 LEU A N 1
ATOM 2062 C CA . LEU A 1 262 ? 13.483 -13.297 -10.186 1.00 95.56 262 LEU A CA 1
ATOM 2063 C C . LEU A 1 262 ? 13.497 -11.762 -10.193 1.00 95.56 262 LEU A C 1
ATOM 2065 O O . LEU A 1 262 ? 14.297 -11.167 -9.464 1.00 95.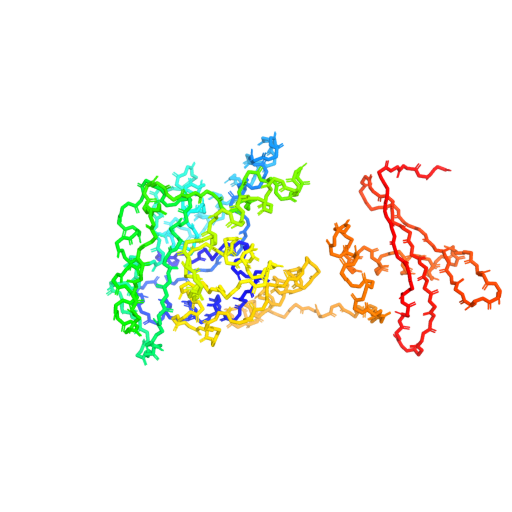56 262 LEU A O 1
ATOM 2069 N N . LEU A 1 263 ? 12.640 -11.128 -10.999 1.00 96.50 263 LEU A N 1
ATOM 2070 C CA . LEU A 1 263 ? 12.485 -9.673 -11.060 1.00 96.50 263 LEU A CA 1
ATOM 2071 C C . LEU A 1 263 ? 12.019 -9.124 -9.710 1.00 96.50 263 LEU A C 1
ATOM 2073 O O . LEU A 1 263 ? 12.662 -8.225 -9.164 1.00 96.50 263 LEU A O 1
ATOM 2077 N N . GLU A 1 264 ? 10.988 -9.734 -9.118 1.00 94.00 264 GLU A N 1
ATOM 2078 C CA . GLU A 1 264 ? 10.475 -9.374 -7.791 1.00 94.00 264 GLU A CA 1
ATOM 2079 C C . GLU A 1 264 ? 11.566 -9.510 -6.717 1.00 94.00 264 GLU A C 1
ATOM 2081 O O . GLU A 1 264 ? 11.780 -8.594 -5.919 1.00 94.00 264 GLU A O 1
ATOM 2086 N N . LYS A 1 265 ? 12.317 -10.622 -6.720 1.00 91.94 265 LYS A N 1
ATOM 2087 C CA . LYS A 1 265 ? 13.423 -10.853 -5.776 1.00 91.94 265 LYS A CA 1
ATOM 2088 C C . LYS A 1 265 ? 14.548 -9.827 -5.927 1.00 91.94 265 LYS A C 1
ATOM 2090 O O . LYS A 1 265 ? 15.195 -9.477 -4.940 1.00 91.94 265 LYS A O 1
ATOM 2095 N N . ARG A 1 266 ? 14.809 -9.371 -7.153 1.00 92.94 266 ARG A N 1
ATOM 2096 C CA . ARG A 1 266 ? 15.854 -8.386 -7.473 1.00 92.94 266 ARG A CA 1
ATOM 2097 C C . ARG A 1 266 ? 15.368 -6.940 -7.414 1.00 92.94 266 ARG A C 1
ATOM 2099 O O . ARG A 1 266 ? 16.181 -6.049 -7.643 1.00 92.94 266 ARG A O 1
ATOM 2106 N N . LEU A 1 267 ? 14.096 -6.715 -7.076 1.00 93.62 267 LEU A N 1
ATOM 2107 C CA . LEU A 1 267 ? 13.467 -5.393 -7.043 1.00 93.62 267 LEU A CA 1
ATOM 2108 C C . LEU A 1 267 ? 13.570 -4.660 -8.393 1.00 93.62 267 LEU A C 1
ATOM 2110 O O . LEU A 1 267 ? 13.738 -3.445 -8.420 1.00 93.62 267 LEU A O 1
ATOM 2114 N N . ILE A 1 268 ? 13.512 -5.401 -9.503 1.00 96.50 268 ILE A N 1
ATOM 2115 C CA . ILE A 1 268 ? 13.505 -4.837 -10.857 1.00 96.50 268 ILE A CA 1
ATOM 2116 C C . ILE A 1 268 ? 12.050 -4.654 -11.265 1.00 96.50 268 ILE A C 1
ATOM 2118 O O . ILE A 1 268 ? 11.304 -5.631 -11.333 1.00 96.50 268 ILE A O 1
ATOM 2122 N N . LEU A 1 269 ? 11.648 -3.412 -11.519 1.00 96.94 269 LEU A N 1
ATOM 2123 C CA . LEU A 1 269 ? 10.279 -3.107 -11.907 1.00 96.94 269 LEU A CA 1
ATOM 2124 C C . LEU A 1 269 ? 10.092 -3.337 -13.404 1.00 96.94 269 LEU A C 1
ATOM 2126 O O . LEU A 1 269 ? 11.013 -3.157 -14.203 1.00 96.94 269 LEU A O 1
ATOM 2130 N N . GLU A 1 270 ? 8.865 -3.657 -13.804 1.00 96.94 270 GLU A N 1
ATOM 2131 C CA . GLU A 1 270 ? 8.510 -3.677 -15.225 1.00 96.94 270 GLU A CA 1
ATOM 2132 C C . GLU A 1 270 ? 8.745 -2.315 -15.876 1.00 96.94 270 GLU A C 1
ATOM 2134 O O . GLU A 1 270 ? 9.202 -2.241 -17.008 1.00 96.94 270 GLU A O 1
ATOM 2139 N N . GLU A 1 271 ? 8.500 -1.236 -15.137 1.00 95.75 271 GLU A N 1
ATOM 2140 C CA . GLU A 1 271 ? 8.749 0.129 -15.589 1.00 95.75 271 GLU A CA 1
ATOM 2141 C C . GLU A 1 271 ? 10.234 0.395 -15.887 1.00 95.75 271 GLU A C 1
ATOM 2143 O O . GLU A 1 271 ? 10.562 1.103 -16.839 1.00 95.75 271 GLU A O 1
ATOM 2148 N N . ASP A 1 272 ? 11.150 -0.208 -15.122 1.00 97.06 272 ASP A N 1
ATOM 2149 C CA . ASP A 1 272 ? 12.583 -0.116 -15.412 1.00 97.06 272 ASP A CA 1
ATOM 2150 C C . ASP A 1 272 ? 12.919 -0.863 -16.712 1.00 97.06 272 ASP A C 1
ATOM 2152 O O . ASP A 1 272 ? 13.718 -0.386 -17.518 1.00 97.06 272 ASP A O 1
ATOM 2156 N N . ILE A 1 273 ? 12.273 -2.012 -16.947 1.00 98.00 273 ILE A N 1
ATOM 2157 C CA . ILE A 1 273 ? 12.428 -2.794 -18.179 1.00 98.00 273 ILE A CA 1
ATOM 2158 C C . ILE A 1 273 ? 11.888 -2.028 -19.392 1.00 98.00 273 ILE A C 1
ATOM 2160 O O . ILE A 1 273 ? 12.592 -1.937 -20.399 1.00 98.00 273 ILE A O 1
ATOM 2164 N N . ARG A 1 274 ? 10.682 -1.446 -19.297 1.00 97.50 274 ARG A N 1
ATOM 2165 C CA . ARG A 1 274 ? 10.079 -0.638 -20.372 1.00 97.50 274 ARG A CA 1
ATOM 2166 C C . ARG A 1 274 ? 11.007 0.498 -20.776 1.00 97.50 274 ARG A C 1
ATOM 2168 O O . ARG A 1 274 ? 11.385 0.575 -21.938 1.00 97.50 274 ARG A O 1
ATOM 2175 N N . LYS A 1 275 ? 11.510 1.267 -19.806 1.00 97.06 275 LYS A N 1
ATOM 2176 C CA . LYS A 1 275 ? 12.449 2.374 -20.052 1.00 97.06 275 LYS A CA 1
ATOM 2177 C C . LYS A 1 275 ? 13.729 1.954 -20.768 1.00 97.06 275 LYS A C 1
ATOM 2179 O O . LYS A 1 275 ? 14.276 2.749 -21.534 1.00 97.06 275 LYS A O 1
ATOM 2184 N N . VAL A 1 276 ? 14.244 0.751 -20.491 1.00 97.94 276 VAL A N 1
ATOM 2185 C CA . VAL A 1 276 ? 15.416 0.205 -21.196 1.00 97.94 276 VAL A CA 1
ATOM 2186 C C . VAL A 1 276 ? 15.065 -0.114 -22.648 1.00 97.94 276 VAL A C 1
ATOM 2188 O O . VAL A 1 276 ? 15.816 0.275 -23.539 1.00 97.94 276 VAL A O 1
ATOM 2191 N N . ILE A 1 277 ? 13.945 -0.801 -22.888 1.00 97.81 277 ILE A N 1
ATOM 2192 C CA . ILE A 1 277 ? 13.511 -1.192 -24.237 1.00 97.81 277 ILE A CA 1
ATOM 2193 C C . ILE A 1 277 ? 13.172 0.049 -25.071 1.00 97.81 277 ILE A C 1
ATOM 2195 O O . ILE A 1 277 ? 13.691 0.195 -26.170 1.00 97.81 277 ILE A O 1
ATOM 2199 N N . GLU A 1 278 ? 12.388 0.985 -24.535 1.00 96.75 278 GLU A N 1
ATOM 2200 C CA . GLU A 1 278 ? 11.997 2.227 -25.218 1.00 96.75 278 GLU A CA 1
ATOM 2201 C C . GLU A 1 278 ? 13.211 3.038 -25.679 1.00 96.75 278 GLU A C 1
ATOM 2203 O O . GLU A 1 278 ? 13.285 3.442 -26.836 1.00 96.75 278 GLU A O 1
ATOM 2208 N N . GLU A 1 279 ? 14.198 3.239 -24.800 1.00 96.81 279 GLU A N 1
ATOM 2209 C CA . GLU A 1 279 ? 15.435 3.946 -25.149 1.00 96.81 279 GLU A CA 1
ATOM 2210 C C . GLU A 1 279 ? 16.224 3.206 -26.227 1.00 96.81 279 GLU A C 1
ATOM 2212 O O . GLU A 1 279 ? 16.725 3.815 -27.175 1.00 96.81 279 GLU A O 1
ATOM 2217 N N . ALA A 1 280 ? 16.362 1.891 -26.071 1.00 97.12 280 ALA A N 1
ATOM 2218 C CA . ALA A 1 280 ? 17.142 1.067 -26.974 1.00 97.12 280 ALA A CA 1
ATOM 2219 C C . ALA A 1 280 ? 16.540 1.053 -28.382 1.00 97.12 280 ALA A C 1
ATOM 2221 O O . ALA A 1 280 ? 17.283 1.193 -29.351 1.00 97.12 280 ALA A O 1
ATOM 2222 N N . GLU A 1 281 ? 15.217 0.951 -28.494 1.00 95.69 281 GLU A N 1
ATOM 2223 C CA . GLU A 1 281 ? 14.503 0.971 -29.770 1.00 95.69 281 GLU A CA 1
ATOM 2224 C C . GLU A 1 281 ? 14.485 2.376 -30.386 1.00 95.69 281 GLU A C 1
ATOM 2226 O O . GLU A 1 281 ? 14.791 2.527 -31.569 1.00 95.69 281 GLU A O 1
ATOM 2231 N N . ALA A 1 282 ? 14.244 3.424 -29.589 1.00 96.06 282 ALA A N 1
ATOM 2232 C CA . ALA A 1 282 ? 14.251 4.807 -30.071 1.00 96.06 282 ALA A CA 1
ATOM 2233 C C . ALA A 1 282 ? 15.629 5.255 -30.587 1.00 96.06 282 ALA A C 1
ATOM 2235 O O . ALA A 1 282 ? 15.720 6.051 -31.522 1.00 96.06 282 ALA A O 1
ATOM 2236 N N . THR A 1 283 ? 16.712 4.750 -29.990 1.00 96.50 283 THR A N 1
ATOM 2237 C CA . THR A 1 283 ? 18.090 5.131 -30.349 1.00 96.50 283 THR A CA 1
ATOM 2238 C C . THR A 1 283 ? 18.824 4.085 -31.186 1.00 96.50 283 THR A C 1
ATOM 2240 O O . THR A 1 283 ? 19.951 4.336 -31.616 1.00 96.50 283 THR A O 1
ATOM 2243 N N . SER A 1 284 ? 18.216 2.915 -31.408 1.00 95.50 284 SER A N 1
ATOM 2244 C CA . SER A 1 284 ? 18.871 1.733 -31.987 1.00 95.50 284 SER A CA 1
ATOM 2245 C C . SER A 1 284 ? 20.176 1.345 -31.264 1.00 95.50 284 SER A C 1
ATOM 2247 O O . SER A 1 284 ? 21.137 0.890 -31.886 1.00 95.50 284 SER A O 1
ATOM 2249 N N . ARG A 1 285 ? 20.242 1.551 -29.938 1.00 94.56 285 ARG A N 1
ATOM 2250 C CA . ARG A 1 285 ? 21.407 1.225 -29.094 1.00 94.56 285 ARG A CA 1
ATOM 2251 C C . ARG A 1 285 ? 21.192 -0.087 -28.347 1.00 94.56 285 ARG A C 1
ATOM 2253 O O . ARG A 1 285 ? 20.849 -0.107 -27.167 1.00 94.56 285 ARG A O 1
ATOM 2260 N N . PHE A 1 286 ? 21.442 -1.191 -29.038 1.00 96.50 286 PHE A N 1
ATOM 2261 C CA . PHE A 1 286 ? 21.445 -2.538 -28.470 1.00 96.50 286 PHE A CA 1
ATOM 2262 C C . PHE A 1 286 ? 22.431 -3.439 -29.219 1.00 96.50 286 PHE A C 1
ATOM 2264 O O . PHE A 1 286 ? 22.833 -3.151 -30.345 1.00 96.50 286 PHE A O 1
ATOM 2271 N N . ILE A 1 287 ? 22.820 -4.546 -28.589 1.00 95.81 287 ILE A N 1
ATOM 2272 C CA . ILE A 1 287 ? 23.574 -5.625 -29.236 1.00 95.81 287 ILE A CA 1
ATOM 2273 C C . ILE A 1 287 ? 22.586 -6.724 -29.609 1.00 95.81 287 ILE A C 1
ATOM 2275 O O . ILE A 1 287 ? 21.852 -7.192 -28.744 1.00 95.81 287 ILE A O 1
ATOM 2279 N N . GLU A 1 288 ? 22.582 -7.161 -30.864 1.00 95.56 288 GLU A N 1
ATOM 2280 C CA . GLU A 1 288 ? 21.762 -8.289 -31.309 1.00 95.56 288 GLU A CA 1
ATOM 2281 C C . GLU A 1 288 ? 22.587 -9.584 -31.344 1.00 95.56 288 GLU A C 1
ATOM 2283 O O . GLU A 1 288 ? 23.597 -9.694 -32.044 1.00 95.56 288 GLU A O 1
ATOM 2288 N N . GLU A 1 289 ? 22.166 -10.584 -30.573 1.00 93.56 289 GLU A N 1
ATOM 2289 C CA . GLU A 1 289 ? 22.759 -11.915 -30.572 1.00 93.56 289 GLU A CA 1
ATOM 2290 C C . GLU A 1 289 ? 22.151 -12.767 -31.697 1.00 93.56 289 GLU A C 1
ATOM 2292 O O . GLU A 1 289 ? 21.071 -13.340 -31.564 1.00 93.56 289 GLU A O 1
ATOM 2297 N N . VAL A 1 290 ? 22.896 -12.927 -32.793 1.00 89.56 290 VAL A N 1
ATOM 2298 C CA . VAL A 1 290 ? 22.438 -13.590 -34.033 1.00 89.56 290 VAL A CA 1
ATOM 2299 C C . VAL A 1 290 ? 21.844 -14.992 -33.819 1.00 89.56 290 VAL A C 1
ATOM 2301 O O . VAL A 1 290 ? 20.916 -15.382 -34.520 1.00 89.56 290 VAL A O 1
ATOM 2304 N N . LYS A 1 291 ? 22.370 -15.782 -32.873 1.00 88.12 291 LYS A N 1
ATOM 2305 C CA . LYS A 1 291 ? 21.917 -17.171 -32.661 1.00 88.12 291 LYS A CA 1
ATOM 2306 C C . LYS A 1 291 ? 20.560 -17.268 -31.970 1.00 88.12 291 LYS A C 1
ATOM 2308 O O . LYS A 1 291 ? 19.816 -18.204 -32.242 1.00 88.12 291 LYS A O 1
ATOM 2313 N N . SER A 1 292 ? 20.287 -16.363 -31.036 1.00 88.50 292 SER A N 1
ATOM 2314 C CA . SER A 1 292 ? 19.076 -16.382 -30.213 1.00 88.50 292 SER A CA 1
ATOM 2315 C C . SER A 1 292 ? 18.020 -15.392 -30.709 1.00 88.50 292 SER A C 1
ATOM 2317 O O . SER A 1 292 ? 16.854 -15.531 -30.347 1.00 88.50 292 SER A O 1
ATOM 2319 N N . GLY A 1 293 ? 18.421 -14.404 -31.517 1.00 89.81 293 GLY A N 1
ATOM 2320 C CA . GLY A 1 293 ? 17.586 -13.270 -31.914 1.00 89.81 293 GLY A CA 1
ATOM 2321 C C . GLY A 1 293 ? 17.344 -12.272 -30.778 1.00 89.81 293 GLY A C 1
ATOM 2322 O O . GLY A 1 293 ? 16.465 -11.421 -30.894 1.00 89.81 293 GLY A O 1
ATOM 2323 N N . LEU A 1 294 ? 18.074 -12.383 -29.661 1.00 95.56 294 LEU A N 1
ATOM 2324 C CA . LEU A 1 294 ? 17.902 -11.495 -28.514 1.00 95.56 294 LEU A CA 1
ATOM 2325 C C . LEU A 1 294 ? 18.672 -10.193 -28.701 1.00 95.56 294 LEU A C 1
ATOM 2327 O O . LEU A 1 294 ? 19.856 -10.185 -29.032 1.00 95.56 294 LEU A O 1
ATOM 2331 N N . ARG A 1 295 ? 18.002 -9.091 -28.389 1.00 97.75 295 ARG A N 1
ATOM 233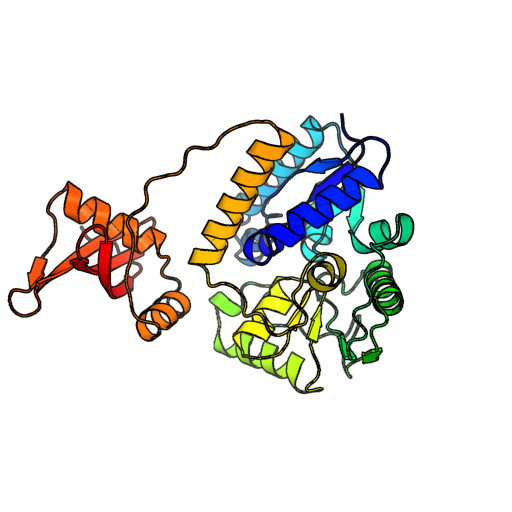2 C CA . ARG A 1 295 ? 18.589 -7.772 -28.198 1.00 97.75 295 ARG A CA 1
ATOM 2333 C C . ARG A 1 295 ? 18.992 -7.611 -26.744 1.00 97.75 295 ARG A C 1
ATOM 2335 O O . ARG A 1 295 ? 18.248 -7.970 -25.833 1.00 97.75 295 ARG A O 1
ATOM 2342 N N . ILE A 1 296 ? 20.181 -7.068 -26.535 1.00 97.50 296 ILE A N 1
ATOM 2343 C CA . ILE A 1 296 ? 20.756 -6.785 -25.227 1.00 97.50 296 ILE A CA 1
ATOM 2344 C C . ILE A 1 296 ? 20.947 -5.281 -25.145 1.00 97.50 296 ILE A C 1
ATOM 2346 O O . ILE A 1 296 ? 21.745 -4.709 -25.891 1.00 97.50 296 ILE A O 1
ATOM 2350 N N . ALA A 1 297 ? 20.226 -4.647 -24.231 1.00 97.75 297 ALA A N 1
ATOM 2351 C CA . ALA A 1 297 ? 20.320 -3.214 -24.005 1.00 97.75 297 ALA A CA 1
ATOM 2352 C C . ALA A 1 297 ? 20.475 -2.896 -22.524 1.00 97.75 297 ALA A C 1
ATOM 2354 O O . ALA A 1 297 ? 20.258 -3.750 -21.658 1.00 97.75 297 ALA A O 1
ATOM 2355 N N . TYR A 1 298 ? 20.846 -1.651 -22.247 1.00 97.00 298 TYR A N 1
ATOM 2356 C CA . TYR A 1 298 ? 20.915 -1.137 -20.894 1.00 97.00 298 TYR A CA 1
ATOM 2357 C C . TYR A 1 298 ? 20.455 0.312 -20.816 1.00 97.00 298 TYR A C 1
ATOM 2359 O O . TYR A 1 298 ? 20.521 1.052 -21.795 1.00 97.00 298 TYR A O 1
ATOM 2367 N N . LYS A 1 299 ? 20.042 0.726 -19.618 1.00 96.62 299 LYS A N 1
ATOM 2368 C CA . LYS A 1 299 ? 19.782 2.127 -19.287 1.00 96.62 299 LYS A CA 1
ATOM 2369 C C . LYS A 1 299 ? 20.101 2.383 -17.825 1.00 96.62 299 LYS A C 1
ATOM 2371 O O . LYS A 1 299 ? 19.762 1.579 -16.956 1.00 96.62 299 LYS A O 1
ATOM 2376 N N . GLN A 1 300 ? 20.748 3.512 -17.558 1.00 96.06 300 GLN A N 1
ATOM 2377 C CA . GLN A 1 300 ? 20.899 4.015 -16.200 1.00 96.06 300 GLN A CA 1
ATOM 2378 C C . GLN A 1 300 ? 19.629 4.770 -15.795 1.00 96.06 300 GLN A C 1
ATOM 2380 O O . GLN A 1 300 ? 19.211 5.706 -16.474 1.00 96.06 300 GLN A O 1
ATOM 2385 N N . ILE A 1 301 ? 19.020 4.362 -14.684 1.00 94.75 301 ILE A N 1
ATOM 2386 C CA . ILE A 1 301 ? 17.848 4.994 -14.076 1.00 94.75 301 ILE A CA 1
ATOM 2387 C C . ILE A 1 301 ? 18.233 5.350 -12.637 1.00 94.75 301 ILE A C 1
ATOM 2389 O O . ILE A 1 301 ? 18.453 4.482 -11.788 1.00 94.75 301 ILE A O 1
ATOM 2393 N N . GLY A 1 302 ? 18.382 6.649 -12.369 1.00 91.69 302 GLY A N 1
ATOM 2394 C CA . GLY A 1 302 ? 18.962 7.131 -11.114 1.00 91.69 302 GLY A CA 1
ATOM 2395 C C . GLY A 1 302 ? 20.393 6.612 -10.921 1.00 91.69 302 GLY A C 1
ATOM 2396 O O . GLY A 1 302 ? 21.264 6.835 -11.761 1.00 91.69 302 GLY A O 1
ATOM 2397 N N . HIS A 1 303 ? 20.631 5.898 -9.819 1.00 90.38 303 HIS A N 1
ATOM 2398 C CA . HIS A 1 303 ? 21.944 5.340 -9.454 1.00 90.38 303 HIS A CA 1
ATOM 2399 C C . HIS A 1 303 ? 22.124 3.862 -9.839 1.00 90.38 303 HIS A C 1
ATOM 2401 O O . HIS A 1 303 ? 23.053 3.202 -9.366 1.00 90.38 303 HIS A O 1
ATOM 2407 N N . VAL A 1 304 ? 21.204 3.305 -10.629 1.00 95.19 304 VAL A N 1
ATOM 2408 C CA . VAL A 1 304 ? 21.192 1.888 -10.998 1.00 95.19 304 VAL A CA 1
ATOM 2409 C C . VAL A 1 304 ? 21.172 1.769 -12.513 1.00 95.19 304 VAL A C 1
ATOM 2411 O O . VAL A 1 304 ? 20.355 2.396 -13.180 1.00 95.19 304 VAL A O 1
ATOM 2414 N N . THR A 1 305 ? 22.053 0.938 -13.057 1.00 96.81 305 THR A N 1
ATOM 2415 C CA . THR A 1 305 ? 21.972 0.515 -14.452 1.00 96.81 305 THR A CA 1
ATOM 2416 C C . THR A 1 305 ? 21.196 -0.791 -14.529 1.00 96.81 305 THR A C 1
ATOM 2418 O O . THR A 1 305 ? 21.449 -1.714 -13.752 1.00 96.81 305 THR A O 1
ATOM 2421 N N . TYR A 1 306 ? 20.240 -0.853 -15.450 1.00 97.88 306 TYR A N 1
ATOM 2422 C CA . TYR A 1 306 ? 19.430 -2.027 -15.748 1.00 97.88 306 TYR A CA 1
ATOM 2423 C C . TYR A 1 306 ? 19.823 -2.568 -17.112 1.00 97.88 306 TYR A C 1
ATOM 2425 O O . TYR A 1 306 ? 19.985 -1.792 -18.049 1.00 97.88 306 TYR A O 1
ATOM 2433 N N . TRP A 1 307 ? 19.952 -3.887 -17.223 1.00 97.50 307 TRP A N 1
ATOM 2434 C CA . TRP A 1 307 ? 20.188 -4.595 -18.475 1.00 97.50 307 TRP A CA 1
ATOM 2435 C C . TRP A 1 307 ? 19.024 -5.518 -18.761 1.00 97.50 307 TRP A C 1
ATOM 2437 O O . TRP A 1 307 ? 18.560 -6.230 -17.866 1.00 97.50 307 TRP A O 1
ATOM 2447 N N . VAL A 1 308 ? 18.607 -5.547 -20.021 1.00 98.25 308 VAL A N 1
ATOM 2448 C CA . VAL A 1 308 ? 17.466 -6.333 -20.479 1.00 98.25 308 VAL A CA 1
ATOM 2449 C C . VAL A 1 308 ? 17.857 -7.097 -21.736 1.00 98.25 308 VAL A C 1
ATOM 2451 O O . VAL A 1 308 ? 18.456 -6.542 -22.655 1.00 98.25 308 VAL A O 1
ATOM 2454 N N . TYR A 1 309 ? 17.516 -8.383 -21.745 1.00 98.00 309 TYR A N 1
ATOM 2455 C CA . TYR A 1 309 ? 17.630 -9.289 -22.879 1.00 98.00 309 TYR A CA 1
ATOM 2456 C C . TYR A 1 309 ? 16.214 -9.548 -23.367 1.00 98.00 309 TYR A C 1
ATOM 2458 O O . TYR A 1 309 ? 15.413 -10.140 -22.633 1.00 98.00 309 TYR A O 1
ATOM 2466 N N . TYR A 1 310 ? 15.898 -9.094 -24.570 1.00 98.06 310 TYR A N 1
ATOM 2467 C CA . TYR A 1 310 ? 14.534 -9.091 -25.076 1.00 98.06 310 TYR A CA 1
ATOM 2468 C C . TYR A 1 310 ? 14.483 -9.308 -26.588 1.00 98.06 310 TYR A C 1
ATOM 2470 O O . TYR A 1 310 ? 15.491 -9.189 -27.275 1.00 98.06 310 TYR A O 1
ATOM 2478 N N . ALA A 1 311 ? 13.311 -9.646 -27.111 1.00 96.94 311 ALA A N 1
ATOM 2479 C CA . ALA A 1 311 ? 13.048 -9.712 -28.543 1.00 96.94 311 ALA A CA 1
ATOM 2480 C C . ALA A 1 311 ? 11.634 -9.189 -28.844 1.00 96.94 311 ALA A C 1
ATOM 2482 O O . ALA A 1 311 ? 10.748 -9.343 -27.996 1.00 96.94 311 ALA A O 1
ATOM 2483 N N . PRO A 1 312 ? 11.408 -8.579 -30.019 1.00 94.69 312 PRO A N 1
ATOM 2484 C CA . PRO A 1 312 ? 10.067 -8.190 -30.444 1.00 94.69 312 PRO A CA 1
ATOM 2485 C C . PRO A 1 312 ? 9.190 -9.428 -30.678 1.00 94.69 312 PRO A C 1
ATOM 2487 O O . PRO A 1 312 ? 9.640 -10.427 -31.242 1.00 94.69 312 PRO A O 1
ATOM 2490 N N . GLU A 1 313 ? 7.926 -9.353 -30.270 1.00 94.62 313 GLU A N 1
ATOM 2491 C CA . GLU A 1 313 ? 6.910 -10.387 -30.471 1.00 94.62 313 GLU A CA 1
ATOM 2492 C C . GLU A 1 313 ? 5.555 -9.745 -30.795 1.00 94.62 313 GLU A C 1
ATOM 2494 O O . GLU A 1 313 ? 4.737 -9.478 -29.916 1.00 94.62 313 GLU A O 1
ATOM 2499 N N . GLY A 1 314 ? 5.318 -9.476 -32.083 1.00 91.25 314 GLY A N 1
ATOM 2500 C CA . GLY A 1 314 ? 4.130 -8.740 -32.521 1.00 91.25 314 GLY A CA 1
ATOM 2501 C C . GLY A 1 314 ? 4.132 -7.316 -31.960 1.00 91.25 314 GLY A C 1
ATOM 2502 O O . GLY A 1 314 ? 5.079 -6.570 -32.193 1.00 91.25 314 GLY A O 1
ATOM 2503 N N . GLU A 1 315 ? 3.085 -6.962 -31.215 1.00 92.12 315 GLU A N 1
ATOM 2504 C CA . GLU A 1 315 ? 2.956 -5.676 -30.504 1.00 92.12 315 GLU A CA 1
ATOM 2505 C C . GLU A 1 315 ? 3.582 -5.699 -29.094 1.00 92.12 315 GLU A C 1
ATOM 2507 O O . GLU A 1 315 ? 3.573 -4.695 -28.384 1.00 92.12 315 GLU A O 1
ATOM 2512 N N . ALA A 1 316 ? 4.130 -6.843 -28.674 1.00 96.12 316 ALA A N 1
ATOM 2513 C CA . ALA A 1 316 ? 4.724 -7.043 -27.361 1.00 96.12 316 ALA A CA 1
ATOM 2514 C C . ALA A 1 316 ? 6.239 -7.275 -27.431 1.00 96.12 316 ALA A C 1
ATOM 2516 O O . ALA A 1 316 ? 6.836 -7.461 -28.493 1.00 96.12 316 ALA A O 1
ATOM 2517 N N . TRP A 1 317 ? 6.866 -7.303 -26.259 1.00 97.38 317 TRP A N 1
ATOM 2518 C CA . TRP A 1 317 ? 8.291 -7.540 -26.085 1.00 97.38 317 TRP A CA 1
ATOM 2519 C C . TRP A 1 317 ? 8.517 -8.728 -25.164 1.00 97.38 317 TRP A C 1
ATOM 2521 O O . TRP A 1 317 ? 8.202 -8.683 -23.972 1.00 97.38 317 TRP A O 1
ATOM 2531 N N . ARG A 1 318 ? 9.102 -9.802 -25.703 1.00 97.62 318 ARG A N 1
ATOM 2532 C CA . ARG A 1 318 ? 9.463 -10.965 -24.898 1.00 97.62 318 ARG A CA 1
ATOM 2533 C C . ARG A 1 318 ? 10.766 -10.705 -24.164 1.00 97.62 318 ARG A C 1
ATOM 2535 O O . ARG A 1 318 ? 11.824 -10.633 -24.784 1.00 97.62 318 ARG A O 1
ATOM 2542 N N . VAL A 1 319 ? 10.706 -10.657 -22.842 1.00 98.19 319 VAL A N 1
ATOM 2543 C CA . VAL A 1 319 ? 11.867 -10.512 -21.965 1.00 98.19 319 VAL A CA 1
ATOM 2544 C C . VAL A 1 319 ? 12.349 -11.900 -21.550 1.00 98.19 319 VAL A C 1
ATOM 2546 O O . VAL A 1 319 ? 11.577 -12.735 -21.086 1.00 98.19 319 VAL A O 1
ATOM 2549 N N . ARG A 1 320 ? 13.644 -12.169 -21.735 1.00 97.12 320 ARG A N 1
ATOM 2550 C CA . ARG A 1 320 ? 14.283 -13.447 -21.364 1.00 97.12 320 ARG A CA 1
ATOM 2551 C C . ARG A 1 320 ? 15.179 -13.342 -20.143 1.00 97.12 320 ARG A C 1
ATOM 2553 O O . ARG A 1 320 ? 15.425 -14.339 -19.470 1.00 97.12 320 ARG A O 1
ATOM 2560 N N . ARG A 1 321 ? 15.717 -12.155 -19.872 1.00 96.75 321 ARG A N 1
ATOM 2561 C CA . ARG A 1 321 ? 16.565 -11.900 -18.707 1.00 96.75 321 ARG A CA 1
ATOM 2562 C C . ARG A 1 321 ? 16.590 -10.410 -18.412 1.00 96.75 321 ARG A C 1
ATOM 2564 O O . ARG A 1 321 ? 16.719 -9.605 -19.328 1.00 96.75 321 ARG A O 1
ATOM 2571 N N . ALA A 1 322 ? 16.579 -10.066 -17.129 1.00 97.50 322 ALA A N 1
ATOM 2572 C CA . ALA A 1 322 ? 16.987 -8.748 -16.676 1.00 97.50 322 ALA A CA 1
ATOM 2573 C C . ALA A 1 322 ? 17.863 -8.842 -15.423 1.00 97.50 322 ALA A C 1
ATOM 2575 O O . ALA A 1 322 ? 17.768 -9.778 -14.617 1.00 97.50 322 ALA A O 1
ATOM 2576 N N . TYR A 1 323 ? 18.757 -7.877 -15.270 1.00 96.62 323 TYR A N 1
ATOM 2577 C CA . TYR A 1 323 ? 19.537 -7.689 -14.054 1.00 96.62 323 TYR A CA 1
ATOM 2578 C C . TYR A 1 323 ? 19.893 -6.218 -13.892 1.00 96.62 323 TYR A C 1
ATOM 2580 O O . TYR A 1 323 ? 19.784 -5.431 -14.830 1.00 96.62 323 TYR A O 1
ATOM 2588 N N . SER A 1 324 ? 20.327 -5.854 -12.694 1.00 95.50 324 SER A N 1
ATOM 2589 C CA . SER A 1 324 ? 20.702 -4.488 -12.375 1.00 95.50 324 SER A CA 1
ATOM 2590 C C . SER A 1 324 ? 21.966 -4.444 -11.526 1.00 95.50 324 SER A C 1
ATOM 2592 O O . SER A 1 324 ? 22.336 -5.416 -10.860 1.00 95.50 324 SER A O 1
ATOM 2594 N N . HIS A 1 325 ? 22.661 -3.313 -11.583 1.00 94.25 325 HIS A N 1
ATOM 2595 C CA . HIS A 1 325 ? 23.857 -3.054 -10.798 1.00 94.25 325 HIS A CA 1
ATOM 2596 C C . HIS A 1 325 ? 23.963 -1.564 -10.488 1.00 94.25 325 HIS A C 1
ATOM 2598 O O . HIS A 1 325 ? 23.619 -0.717 -11.314 1.00 94.25 325 HIS A O 1
ATOM 2604 N N . ARG A 1 326 ? 24.462 -1.234 -9.296 1.00 91.56 326 ARG A N 1
ATOM 2605 C CA . ARG A 1 326 ? 24.770 0.149 -8.920 1.00 91.56 326 ARG A CA 1
ATOM 2606 C C . ARG A 1 326 ? 26.098 0.549 -9.546 1.00 91.56 326 ARG A C 1
ATOM 2608 O O . ARG A 1 326 ? 27.149 0.393 -8.933 1.00 91.56 326 ARG A O 1
ATOM 2615 N N . MET A 1 327 ? 26.038 1.005 -10.789 1.00 91.44 327 MET A N 1
ATOM 2616 C CA . MET A 1 327 ? 27.180 1.542 -11.515 1.00 91.44 327 MET A CA 1
ATOM 2617 C C . MET A 1 327 ? 26.727 2.532 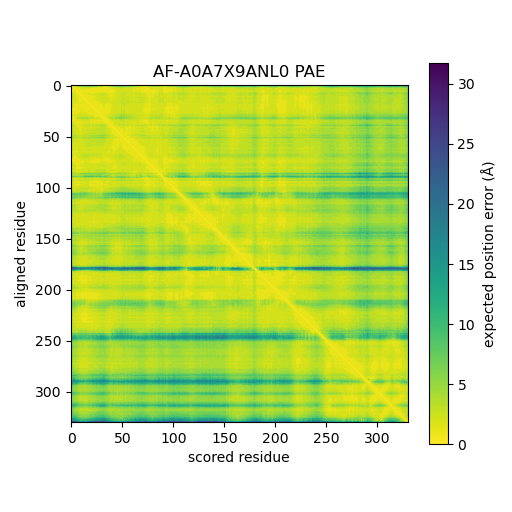-12.581 1.00 91.44 327 MET A C 1
ATOM 2619 O O . MET A 1 327 ? 25.595 2.456 -13.062 1.00 91.44 327 MET A O 1
ATOM 2623 N N . GLU A 1 328 ? 27.652 3.400 -12.971 1.00 86.06 328 GLU A N 1
ATOM 2624 C CA . GLU A 1 328 ? 27.530 4.282 -14.127 1.00 86.06 328 GLU A CA 1
ATOM 2625 C C . GLU A 1 328 ? 28.350 3.695 -15.277 1.00 86.06 328 GLU A C 1
ATOM 2627 O O . GLU A 1 328 ? 29.502 3.296 -15.080 1.00 86.06 328 GLU A O 1
ATOM 2632 N N . ILE A 1 329 ? 27.767 3.645 -16.472 1.00 82.56 329 ILE A N 1
ATOM 2633 C CA . ILE A 1 329 ? 28.493 3.298 -17.697 1.00 82.56 329 ILE A CA 1
ATOM 2634 C C . ILE A 1 329 ? 28.816 4.611 -18.400 1.00 82.56 329 ILE A C 1
ATOM 2636 O O . ILE A 1 329 ? 27.901 5.338 -18.786 1.00 82.56 329 ILE A O 1
ATOM 2640 N N . ARG A 1 330 ? 30.109 4.919 -18.508 1.00 72.19 330 ARG A N 1
ATOM 2641 C CA . ARG A 1 330 ? 30.624 6.126 -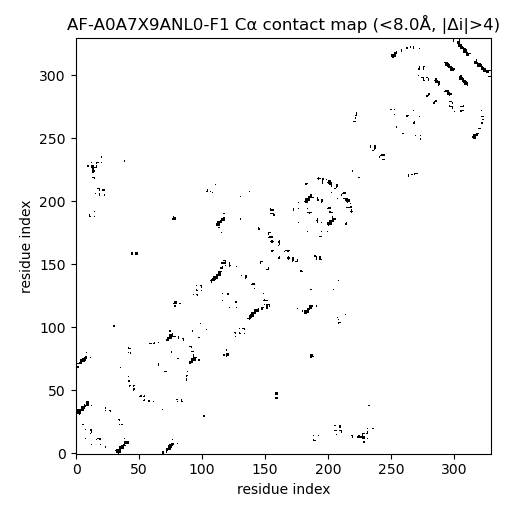19.164 1.00 72.19 330 ARG A CA 1
ATOM 2642 C C . ARG A 1 330 ? 31.039 5.856 -20.595 1.00 72.19 330 ARG A C 1
ATOM 2644 O O . ARG A 1 330 ? 31.600 4.761 -20.830 1.00 72.19 330 ARG A O 1
#

Sequence (330 aa):
KSRYLFFPGCQLGASAPDVVEKTYDHLCRSLDGGVAFMHGCCGIMAKWAGETDLFDETKAMLKNEWETLGRPIIIVACSTCRKSLANVVDDVRDVWTVLLETGIPDTKRNLPVTIHDACGARDQEETRHAVRELLAQLGCRVQEPKFSGEKTPCCGYGGLVQFSHNDLANKMTEFCLRDVDETRLTYCMGCRDRFSKVGARAVHLLELIFGTNTGDERAPGYSLRQDNRVLLKRSMLRDLWHEELEEEDRLILIYDDDLGELLEKRLILEEDIRKVIEEAEATSRFIEEVKSGLRIAYKQIGHVTYWVYYAPEGEAWRVRRAYSHRMEIR